Protein AF-A0A3N4L8C4-F1 (afdb_monomer)

Mean predicted aligned error: 20.68 Å

pLDDT: mean 73.26, std 23.61, range [24.89, 97.81]

Foldseek 3Di:
DVVVVVVVVVVCVVVVVVVVVVVVVVVVVVVVPPPDDDDDDDPDPVVVVVVVVVLCVVCVPDVPDDSVVVVVPVVVVPPPDQKDWDDPDPFWTWTFDDDDPDGDDTDTPDDDDVVVVVVVVVVVVVVVVVVVVVVVVVVVVVVVVVVVVVVVVVVVVVVVVVVVVVVVVVVVVVVVVVVVVVVVVVVVVVCVVPDDPVVVVVVVVVVVVVVVVVVVVVVVVVVVVVVVVVVVVVVVVVVVVVVVVVVVVVVVVVVVVVVVVVVVVVVVVVVVVVVVVVVVVVVVVVVVVVVVVVVVVVVVVVVVVVVVVVVVVVVVVVVVVVVVVVVVVVVVVVVVVVVVVVVVVVVVVVVVVVVD

Sequence (356 aa):
MQAKLAFRLTDSMKTKPVSDLNKKMIKLVVTNCESRKTQVLTIDPDWLDDLEIHFLSDVGNDSELNPYKIFKDVIRKKLENGVKATLHDEKSLAYKAINQGGVKSETVFGSFNVKFGQRLRNELKKQKEAYENRLN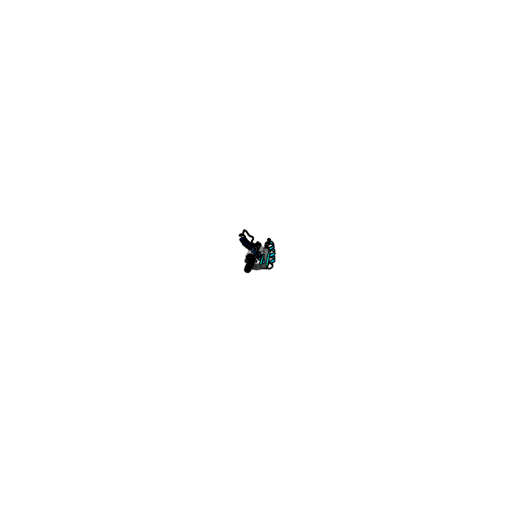LLTNASLDAQNYLTLEAEKKHLEEQLNQTQTNLQNTQQSITNLQTEIQAKEQNIIQLKTPDLKAKLANLKEQKGQLLTNITNLESNLEQKSEELARSLKKEQKNKTEILALKTELDSINLLLEKAKEEFKKANSKIKELQKDKKKLSEQAQSKEAELLNQIQGLNIQNTNLTKQSAALKILAEKRKADLAQEKQALIALAKKKIQNKKETSQLLEQLQAS

Secondary structure (DSSP, 8-state):
-HHHHHHHHHHHHHHHHHHHHHHHHHHHHHHHHTT--S------THHHHHHHHHHHHHHTS-TT--HHHHHHHHHTTT--SS-EEEEEETTEEEEE---TT------B-----HHHHHHHHHHHHHHHHHHHHHHHHHHHHHHHHHHHHHHHHHHHHHHHHHHHHHHHHHHHHHHHHHHHHHHHHHHHHHHHHHSSHHHHHHHHHHHHHHHHHHHHHHHHHHHHHHHHHHHHHHHHHHHHHHHHHHHHHHHHHHHHHHHHHHHHHHHHHHHHHHHHHHHHHHHHHHHHHHHHHHHHHHHHHHHHHHHHHHHHHHHHHHHHHHHHHHHHHHHHHHHHHHHHHHHHHHHHHHHHHTT-

Structure (mmCIF, N/CA/C/O backbone):
data_AF-A0A3N4L8C4-F1
#
_entry.id   AF-A0A3N4L8C4-F1
#
loop_
_atom_site.group_PDB
_atom_site.id
_atom_site.type_symbol
_atom_site.label_atom_id
_atom_site.label_alt_id
_atom_site.label_comp_id
_atom_site.label_asym_id
_atom_site.label_entity_id
_atom_site.label_seq_id
_atom_site.pdbx_PDB_ins_code
_atom_site.Cartn_x
_atom_site.Cartn_y
_atom_site.Cartn_z
_atom_site.occupancy
_atom_site.B_iso_or_equiv
_atom_site.auth_seq_id
_atom_site.auth_comp_id
_atom_site.auth_asym_id
_atom_site.auth_atom_id
_atom_site.pdbx_PDB_model_num
ATOM 1 N N . MET A 1 1 ? 47.895 23.403 -104.309 1.00 45.06 1 MET A N 1
ATOM 2 C CA . MET A 1 1 ? 48.510 24.409 -105.216 1.00 45.06 1 MET A CA 1
ATOM 3 C C . MET A 1 1 ? 50.015 24.205 -105.419 1.00 45.06 1 MET A C 1
ATOM 5 O O . MET A 1 1 ? 50.476 24.385 -106.538 1.00 45.06 1 MET A O 1
ATOM 9 N N . GLN A 1 2 ? 50.774 23.780 -104.402 1.00 41.28 2 GLN A N 1
ATOM 10 C CA . GLN A 1 2 ? 52.243 23.685 -104.462 1.00 41.28 2 GLN A CA 1
ATOM 11 C C . GLN A 1 2 ? 52.797 22.551 -105.360 1.00 41.28 2 GLN A C 1
ATOM 13 O O . GLN A 1 2 ? 53.790 22.767 -106.047 1.00 41.28 2 GLN A O 1
ATOM 18 N N . ALA A 1 3 ? 52.108 21.409 -105.501 1.00 42.53 3 ALA A N 1
ATOM 19 C CA . ALA A 1 3 ? 52.526 20.331 -106.420 1.00 42.53 3 ALA A CA 1
ATOM 20 C C . ALA A 1 3 ? 52.512 20.739 -107.913 1.00 42.53 3 ALA A C 1
ATOM 22 O O . ALA A 1 3 ? 53.363 20.322 -108.696 1.00 42.53 3 ALA A O 1
ATOM 23 N N . LYS A 1 4 ? 51.588 21.632 -108.305 1.00 44.31 4 LYS A N 1
ATOM 24 C CA . LYS A 1 4 ? 51.529 22.215 -109.661 1.00 44.31 4 LYS A CA 1
ATOM 25 C C . LYS A 1 4 ? 52.702 23.164 -109.937 1.00 44.31 4 LYS A C 1
ATOM 27 O O . LYS A 1 4 ? 53.080 23.341 -111.092 1.00 44.31 4 LYS A O 1
ATOM 32 N N . LEU A 1 5 ? 53.259 23.778 -108.890 1.00 44.62 5 LEU A N 1
ATOM 33 C CA . LEU A 1 5 ? 54.409 24.675 -108.987 1.00 44.62 5 LEU A CA 1
ATOM 34 C C . LEU A 1 5 ? 55.709 23.878 -109.150 1.00 44.62 5 LEU A C 1
ATOM 36 O O . LEU A 1 5 ? 56.515 24.221 -110.009 1.00 44.62 5 LEU A O 1
ATOM 40 N N . ALA A 1 6 ? 55.854 22.775 -108.408 1.00 41.06 6 ALA A N 1
ATOM 41 C CA . ALA A 1 6 ? 56.979 21.853 -108.547 1.00 41.06 6 ALA A CA 1
ATOM 42 C C . ALA A 1 6 ? 57.052 21.269 -109.967 1.00 41.06 6 ALA A C 1
ATOM 44 O O . ALA A 1 6 ? 58.083 21.401 -110.614 1.00 41.06 6 ALA A O 1
ATOM 45 N N . PHE A 1 7 ? 55.935 20.760 -110.507 1.00 47.00 7 PHE A N 1
ATOM 46 C CA . PHE A 1 7 ? 55.900 20.210 -111.870 1.00 47.00 7 PHE A CA 1
ATOM 47 C C . PHE A 1 7 ? 56.250 21.259 -112.941 1.00 47.00 7 PHE A C 1
ATOM 49 O O . PHE A 1 7 ? 57.025 20.983 -113.851 1.00 47.00 7 PHE A O 1
ATOM 56 N N . ARG A 1 8 ? 55.752 22.500 -112.805 1.00 48.44 8 ARG A N 1
ATOM 57 C CA . ARG A 1 8 ? 56.102 23.611 -113.712 1.00 48.44 8 ARG A CA 1
ATOM 58 C C . ARG A 1 8 ? 57.569 24.026 -113.614 1.00 48.44 8 ARG A C 1
ATOM 60 O O . ARG A 1 8 ? 58.139 24.433 -114.621 1.00 48.44 8 ARG A O 1
ATOM 67 N N . LEU A 1 9 ? 58.182 23.935 -112.435 1.00 45.03 9 LEU A N 1
ATOM 68 C CA . LEU A 1 9 ? 59.608 24.207 -112.256 1.00 45.03 9 LEU A CA 1
ATOM 69 C C . LEU A 1 9 ? 60.462 23.097 -112.878 1.00 45.03 9 LEU A C 1
ATOM 71 O O . LEU A 1 9 ? 61.414 23.414 -113.584 1.00 45.03 9 LEU A O 1
ATOM 75 N N . THR A 1 10 ? 60.088 21.824 -112.722 1.00 45.53 10 THR A N 1
ATOM 76 C CA . THR A 1 10 ? 60.797 20.698 -113.354 1.00 45.53 10 THR A CA 1
ATOM 77 C C . THR A 1 10 ? 60.713 20.760 -114.883 1.00 45.53 10 THR A C 1
ATOM 79 O O . THR A 1 10 ? 61.722 20.587 -115.566 1.00 45.53 10 THR A O 1
ATOM 82 N N . ASP A 1 11 ? 59.538 21.081 -115.430 1.00 44.97 11 ASP A N 1
ATOM 83 C CA . ASP A 1 11 ? 59.310 21.179 -116.877 1.00 44.97 11 ASP A CA 1
ATOM 84 C C . ASP A 1 11 ? 59.971 22.434 -117.482 1.00 44.97 11 ASP A C 1
ATOM 86 O O . ASP A 1 11 ? 60.613 22.386 -118.535 1.00 44.97 11 ASP A O 1
ATOM 90 N N . SER A 1 12 ? 59.943 23.556 -116.749 1.00 43.75 12 SER A N 1
ATOM 91 C CA . SER A 1 12 ? 60.685 24.770 -117.105 1.00 43.75 12 SER A CA 1
ATOM 92 C C . SER A 1 12 ? 62.200 24.564 -117.057 1.00 43.75 12 SER A C 1
ATOM 94 O O . SER A 1 12 ? 62.899 25.244 -117.801 1.00 43.75 12 SER A O 1
ATOM 96 N N . MET A 1 13 ? 62.727 23.678 -116.208 1.00 44.72 13 MET A N 1
ATOM 97 C CA . MET A 1 13 ? 64.167 23.399 -116.115 1.00 44.72 13 MET A CA 1
ATOM 98 C C . MET A 1 13 ? 64.656 22.387 -117.158 1.00 44.72 13 MET A C 1
ATOM 100 O O . MET A 1 13 ? 65.842 22.398 -117.474 1.00 44.72 13 MET A O 1
ATOM 104 N N . LYS A 1 14 ? 63.773 21.571 -117.752 1.00 50.97 14 LYS A N 1
ATOM 105 C CA . LYS A 1 14 ? 64.093 20.752 -118.937 1.00 50.97 14 LYS A CA 1
ATOM 106 C C . LYS A 1 14 ? 64.096 21.570 -120.233 1.00 50.97 14 LYS A C 1
ATOM 108 O O . LYS A 1 14 ? 64.916 21.326 -121.109 1.00 50.97 14 LYS A O 1
ATOM 113 N N . THR A 1 15 ? 63.212 22.562 -120.345 1.00 48.09 15 THR A N 1
ATOM 114 C CA . THR A 1 15 ? 62.970 23.299 -121.600 1.00 48.09 15 THR A CA 1
ATOM 115 C C . THR A 1 15 ? 63.681 24.655 -121.690 1.00 48.09 15 THR A C 1
ATOM 117 O O . THR A 1 15 ? 64.162 25.013 -122.768 1.00 48.09 15 THR A O 1
ATOM 120 N N . LYS A 1 16 ? 63.827 25.416 -120.589 1.00 47.75 16 LYS A N 1
ATOM 121 C CA . LYS A 1 16 ? 64.514 26.726 -120.626 1.00 47.75 16 LYS A CA 1
ATOM 122 C C . LYS A 1 16 ? 65.992 26.657 -120.999 1.00 47.75 16 LYS A C 1
ATOM 124 O O . LYS A 1 16 ? 66.376 27.483 -121.821 1.00 47.75 16 LYS A O 1
ATOM 129 N N . PRO A 1 17 ? 66.814 25.721 -120.482 1.00 50.81 17 PRO A N 1
ATOM 130 C CA . PRO A 1 17 ? 68.227 25.662 -120.852 1.00 50.81 17 PRO A CA 1
ATOM 131 C C . PRO A 1 17 ? 68.414 25.419 -122.352 1.00 50.81 17 PRO A C 1
ATOM 133 O O . PRO A 1 17 ? 69.268 26.048 -122.966 1.00 50.81 17 PRO A O 1
ATOM 136 N N . VAL A 1 18 ? 67.552 24.590 -122.953 1.00 47.56 18 VAL A N 1
ATOM 137 C CA . VAL A 1 18 ? 67.519 24.327 -124.400 1.00 47.56 18 VAL A CA 1
ATOM 138 C C . VAL A 1 18 ? 67.078 25.577 -125.173 1.00 47.56 18 VAL A C 1
ATOM 140 O O . VAL A 1 18 ? 67.680 25.933 -126.183 1.00 47.56 18 VAL A O 1
ATOM 143 N N . SER A 1 19 ? 66.080 26.315 -124.671 1.00 46.25 19 SER A N 1
ATOM 144 C CA . SER A 1 19 ? 65.614 27.556 -125.309 1.00 46.25 19 SER A CA 1
ATOM 145 C C . SER A 1 19 ? 66.612 28.718 -125.198 1.00 46.25 19 SER A C 1
ATOM 147 O O . SER A 1 19 ? 66.721 29.519 -126.124 1.00 46.25 19 SER A O 1
ATOM 149 N N . ASP A 1 20 ? 67.362 28.807 -124.096 1.00 47.28 20 ASP A N 1
ATOM 150 C CA . ASP A 1 20 ? 68.366 29.850 -123.865 1.00 47.28 20 ASP A CA 1
ATOM 151 C C . ASP A 1 20 ? 69.669 29.555 -124.624 1.00 47.28 20 ASP A C 1
ATOM 153 O O . ASP A 1 20 ? 70.333 30.490 -125.080 1.00 47.28 20 ASP A O 1
ATOM 157 N N . LEU A 1 21 ? 69.993 28.274 -124.843 1.00 45.03 21 LEU A N 1
ATOM 158 C CA . LEU A 1 21 ? 71.037 27.838 -125.773 1.00 45.03 21 LEU A CA 1
ATOM 159 C C . LEU A 1 21 ? 70.662 28.207 -127.217 1.00 45.03 21 LEU A C 1
ATOM 161 O O . LEU A 1 21 ? 71.439 28.876 -127.896 1.00 45.03 21 LEU A O 1
ATOM 165 N N . ASN A 1 22 ? 69.428 27.899 -127.636 1.00 43.59 22 ASN A N 1
ATOM 166 C CA . ASN A 1 22 ? 68.909 28.273 -128.954 1.00 43.59 22 ASN A CA 1
ATOM 167 C C . ASN A 1 22 ? 68.866 29.796 -129.148 1.00 43.59 22 ASN A C 1
ATOM 169 O O . ASN A 1 22 ? 69.249 30.293 -130.202 1.00 43.59 22 ASN A O 1
ATOM 173 N N . LYS A 1 23 ? 68.471 30.572 -128.130 1.00 44.09 23 LYS A N 1
ATOM 174 C CA . LYS A 1 23 ? 68.479 32.043 -128.200 1.00 44.09 23 LYS A CA 1
ATOM 175 C C . LYS A 1 23 ? 69.887 32.629 -128.253 1.00 44.09 23 LYS A C 1
ATOM 177 O O . LYS A 1 23 ? 70.088 33.594 -128.983 1.00 44.09 23 LYS A O 1
ATOM 182 N N . LYS A 1 24 ? 70.861 32.081 -127.517 1.00 42.91 24 LYS A N 1
ATOM 183 C CA . LYS A 1 24 ? 72.266 32.518 -127.617 1.00 42.91 24 LYS A CA 1
ATOM 184 C C . LYS A 1 24 ? 72.883 32.155 -128.969 1.00 42.91 24 LYS A C 1
ATOM 186 O O . LYS A 1 24 ? 73.603 32.986 -129.512 1.00 42.91 24 LYS A O 1
ATOM 191 N N . MET A 1 25 ? 72.545 30.996 -129.535 1.00 39.19 25 MET A N 1
ATOM 192 C CA . MET A 1 25 ? 72.940 30.617 -130.896 1.00 39.19 25 MET A CA 1
ATOM 193 C C . MET A 1 25 ? 72.338 31.549 -131.951 1.00 39.19 25 MET A C 1
ATOM 195 O O . MET A 1 25 ? 73.077 32.121 -132.741 1.00 39.19 25 MET A O 1
ATOM 199 N N . ILE A 1 26 ? 71.024 31.796 -131.911 1.00 38.62 26 ILE A N 1
ATOM 200 C CA . ILE A 1 26 ? 70.350 32.714 -132.845 1.00 38.62 26 ILE A CA 1
ATOM 201 C C . ILE A 1 26 ? 70.936 34.129 -132.736 1.00 38.62 26 ILE A C 1
ATOM 203 O O . ILE A 1 26 ? 71.139 34.790 -133.749 1.00 38.62 26 ILE A O 1
ATOM 207 N N . LYS A 1 27 ? 71.263 34.602 -131.526 1.00 34.38 27 LYS A N 1
ATOM 208 C CA . LYS A 1 27 ? 71.838 35.940 -131.338 1.00 34.38 27 LYS A CA 1
ATOM 209 C C . LYS A 1 27 ? 73.270 36.055 -131.869 1.00 34.38 27 LYS A C 1
ATOM 211 O O . LYS A 1 27 ? 73.612 37.127 -132.341 1.00 34.38 27 LYS A O 1
ATOM 216 N N . LEU A 1 28 ? 74.068 34.983 -131.834 1.00 35.34 28 LEU A N 1
ATOM 217 C CA . LEU A 1 28 ? 75.391 34.927 -132.473 1.00 35.34 28 LEU A CA 1
ATOM 218 C C . LEU A 1 28 ? 75.283 34.933 -134.009 1.00 35.34 28 LEU A C 1
ATOM 220 O O . LEU A 1 28 ? 76.029 35.661 -134.660 1.00 35.34 28 LEU A O 1
ATOM 224 N N . VAL A 1 29 ? 74.304 34.210 -134.564 1.00 35.00 29 VAL A N 1
ATOM 225 C CA . VAL A 1 29 ? 74.032 34.118 -136.014 1.00 35.00 29 VAL A CA 1
ATOM 226 C C . VAL A 1 29 ? 73.503 35.442 -136.596 1.00 35.00 29 VAL A C 1
ATOM 228 O O . VAL A 1 29 ? 73.914 35.859 -137.678 1.00 35.00 29 VAL A O 1
ATOM 231 N N . VAL A 1 30 ? 72.642 36.166 -135.869 1.00 34.50 30 VAL A N 1
ATOM 232 C CA . VAL A 1 30 ? 72.031 37.423 -136.352 1.00 34.50 30 VAL A CA 1
ATOM 233 C C . VAL A 1 30 ? 73.037 38.582 -136.422 1.00 34.50 30 VAL A C 1
ATOM 235 O O . VAL A 1 30 ? 72.991 39.357 -137.373 1.00 34.50 30 VAL A O 1
ATOM 238 N N . THR A 1 31 ? 74.002 38.675 -135.499 1.00 31.91 31 THR A N 1
ATOM 239 C CA . THR A 1 31 ? 75.041 39.730 -135.536 1.00 31.91 31 THR A CA 1
ATOM 240 C C . THR A 1 31 ? 76.013 39.624 -136.715 1.00 31.91 31 THR A C 1
ATOM 242 O O . THR A 1 31 ? 76.643 40.623 -137.052 1.00 31.91 31 THR A O 1
ATOM 245 N N . ASN A 1 32 ? 76.136 38.459 -137.362 1.00 33.50 32 ASN A N 1
ATOM 246 C CA . ASN A 1 32 ? 77.047 38.275 -138.500 1.00 33.50 32 ASN A CA 1
ATOM 247 C C . ASN A 1 32 ? 76.387 38.586 -139.860 1.00 33.50 32 ASN A C 1
ATOM 249 O O . ASN A 1 32 ? 77.070 38.989 -140.802 1.00 33.50 32 ASN A O 1
ATOM 253 N N . CYS A 1 33 ? 75.058 38.473 -139.960 1.00 31.86 33 CYS A N 1
ATOM 254 C CA . CYS A 1 33 ? 74.328 38.577 -141.231 1.00 31.86 33 CYS A CA 1
ATOM 255 C C . CYS A 1 33 ? 74.008 40.017 -141.688 1.00 31.86 33 CYS A C 1
ATOM 257 O O . CYS A 1 33 ? 73.739 40.235 -142.868 1.00 31.86 33 CYS A O 1
ATOM 259 N N . GLU A 1 34 ? 74.043 41.022 -140.806 1.00 32.81 34 GLU A N 1
ATOM 260 C CA . GLU A 1 34 ? 73.636 42.400 -141.158 1.00 32.81 34 GLU A CA 1
ATOM 261 C C . GLU A 1 34 ? 74.707 43.214 -141.917 1.00 32.81 34 GLU A C 1
ATOM 263 O O . GLU A 1 34 ? 74.419 44.309 -142.402 1.00 32.81 34 GLU A O 1
ATOM 268 N N . SER A 1 35 ? 75.928 42.690 -142.091 1.00 35.41 35 SER A N 1
ATOM 269 C CA . SER A 1 35 ? 77.070 43.461 -142.615 1.00 35.41 35 SER A CA 1
ATOM 270 C C . SER A 1 35 ? 77.372 43.320 -144.116 1.00 35.41 35 SER A C 1
ATOM 272 O O . SER A 1 35 ? 78.310 43.957 -144.594 1.00 35.41 35 SER A O 1
ATOM 274 N N . ARG A 1 36 ? 76.623 42.532 -144.905 1.00 34.59 36 ARG A N 1
ATOM 275 C CA . ARG A 1 36 ? 77.023 42.229 -146.300 1.00 34.59 36 ARG A CA 1
ATOM 276 C C . ARG A 1 36 ? 75.864 42.308 -147.295 1.00 34.59 36 ARG A C 1
ATOM 278 O O . ARG A 1 36 ? 75.274 41.309 -147.692 1.00 34.59 36 ARG A O 1
ATOM 285 N N . LYS A 1 37 ? 75.549 43.534 -147.726 1.00 29.45 37 LYS A N 1
ATOM 286 C CA . LYS A 1 37 ? 74.732 43.801 -148.919 1.00 29.45 37 LYS A CA 1
ATOM 287 C C . LYS A 1 37 ? 75.646 43.940 -150.145 1.00 29.45 37 LYS A C 1
ATOM 289 O O . LYS A 1 37 ? 76.653 44.634 -150.090 1.00 29.45 37 LYS A O 1
ATOM 294 N N . THR A 1 38 ? 75.194 43.349 -151.253 1.00 27.66 38 THR A N 1
ATOM 295 C CA . THR A 1 38 ? 75.579 43.559 -152.667 1.00 27.66 38 THR A CA 1
ATOM 296 C C . THR A 1 38 ? 76.845 42.899 -153.259 1.00 27.66 38 THR A C 1
ATOM 298 O O . THR A 1 38 ? 77.967 43.312 -153.012 1.00 27.66 38 THR A O 1
ATOM 301 N N . GLN A 1 39 ? 76.542 41.999 -154.214 1.00 26.50 39 GLN A N 1
ATOM 302 C CA . GLN A 1 39 ? 77.230 41.616 -155.462 1.00 26.50 39 GLN A CA 1
ATOM 303 C C . GLN A 1 39 ? 78.264 40.464 -155.471 1.00 26.50 39 GLN A C 1
ATOM 305 O O . GLN A 1 39 ? 79.310 40.508 -154.843 1.00 26.50 39 GLN A O 1
ATOM 310 N N . VAL A 1 40 ? 77.945 39.492 -156.348 1.00 24.89 40 VAL A N 1
ATOM 311 C CA . VAL A 1 40 ? 78.654 38.265 -156.773 1.00 24.89 40 VAL A CA 1
ATOM 312 C C . VAL A 1 40 ? 78.465 37.036 -155.866 1.00 24.89 40 VAL A C 1
ATOM 314 O O . VAL A 1 40 ? 79.014 36.932 -154.775 1.00 24.89 40 VAL A O 1
ATOM 317 N N . LEU A 1 41 ? 77.677 36.077 -156.381 1.00 27.25 41 LEU A N 1
ATOM 318 C CA . LEU A 1 41 ? 77.453 34.729 -155.845 1.00 27.25 41 LEU A CA 1
ATOM 319 C C . LEU A 1 41 ? 78.784 33.981 -155.702 1.00 27.25 41 LEU A C 1
ATOM 321 O O . LEU A 1 41 ? 79.254 33.320 -156.627 1.00 27.25 41 LEU A O 1
ATOM 325 N N . THR A 1 42 ? 79.357 34.082 -154.512 1.00 29.42 42 THR A N 1
ATOM 326 C CA . THR A 1 42 ? 80.408 33.205 -154.006 1.00 29.42 42 THR A CA 1
ATOM 327 C C . THR A 1 42 ? 79.758 32.446 -152.858 1.00 29.42 42 THR A C 1
ATOM 329 O O . THR A 1 42 ? 79.175 33.067 -151.973 1.00 29.42 42 THR A O 1
ATOM 332 N N . ILE A 1 43 ? 79.743 31.116 -152.925 1.00 31.20 43 ILE A N 1
ATOM 333 C CA . ILE A 1 43 ? 79.201 30.277 -151.851 1.00 31.20 43 ILE A CA 1
ATOM 334 C C . ILE A 1 43 ? 80.052 30.555 -150.604 1.00 31.20 43 ILE A C 1
ATOM 336 O O . ILE A 1 43 ? 81.254 30.297 -150.621 1.00 31.20 43 ILE A O 1
ATOM 340 N N . ASP A 1 44 ? 79.436 31.158 -149.586 1.00 36.06 44 ASP A N 1
ATOM 341 C CA . ASP A 1 44 ? 80.098 31.627 -148.365 1.00 36.06 44 ASP A CA 1
ATOM 342 C C . ASP A 1 44 ? 80.534 30.415 -147.510 1.00 36.06 44 ASP A C 1
ATOM 344 O O . ASP A 1 44 ? 79.688 29.557 -147.224 1.00 36.06 44 ASP A O 1
ATOM 348 N N . PRO A 1 45 ? 81.817 30.293 -147.110 1.00 42.81 45 PRO A N 1
ATOM 349 C CA . PRO A 1 45 ? 82.298 29.218 -146.233 1.00 42.81 45 PRO A CA 1
ATOM 350 C C . PRO A 1 45 ? 81.554 29.149 -144.893 1.00 42.81 45 PRO A C 1
ATOM 352 O O . PRO A 1 45 ? 81.404 28.064 -144.338 1.00 42.81 45 PRO A O 1
ATOM 355 N N . ASP A 1 46 ? 81.000 30.272 -144.434 1.00 44.00 46 ASP A N 1
ATOM 356 C CA . ASP A 1 46 ? 80.275 30.374 -143.164 1.00 44.00 46 ASP A CA 1
ATOM 357 C C . ASP A 1 46 ? 78.921 29.616 -143.178 1.00 44.00 46 ASP A C 1
ATOM 359 O O . ASP A 1 46 ? 78.357 29.327 -142.126 1.00 44.00 46 ASP A O 1
ATOM 363 N N . TRP A 1 47 ? 78.408 29.207 -144.353 1.00 45.28 47 TRP A N 1
ATOM 364 C CA . TRP A 1 47 ? 77.201 28.364 -144.465 1.00 45.28 47 TRP A CA 1
ATOM 365 C C . TRP A 1 47 ? 77.445 26.885 -144.102 1.00 45.28 47 TRP A C 1
ATOM 367 O O . TRP A 1 47 ? 76.506 26.160 -143.762 1.00 45.28 47 TRP A O 1
ATOM 377 N N . LEU A 1 48 ? 78.696 26.419 -144.175 1.00 44.69 48 LEU A N 1
ATOM 378 C CA . LEU A 1 48 ? 79.076 25.048 -143.819 1.00 44.69 48 LEU A CA 1
ATOM 379 C C . LEU A 1 48 ? 79.221 24.864 -142.303 1.00 44.69 48 LEU A C 1
ATOM 381 O O . LEU A 1 48 ? 78.824 23.814 -141.798 1.00 44.69 48 LEU A O 1
ATOM 385 N N . ASP A 1 49 ? 79.659 25.896 -141.583 1.00 43.38 49 ASP A N 1
ATOM 386 C CA . ASP A 1 49 ? 79.782 25.879 -140.119 1.00 43.38 49 ASP A CA 1
ATOM 387 C C . ASP A 1 49 ? 78.404 25.753 -139.431 1.00 43.38 49 ASP A C 1
ATOM 389 O O . ASP A 1 49 ? 78.244 25.006 -138.462 1.00 43.38 49 ASP A O 1
ATOM 393 N N . ASP A 1 50 ? 77.365 26.390 -139.983 1.00 42.69 50 ASP A N 1
ATOM 394 C CA . ASP A 1 50 ? 75.982 26.282 -139.486 1.00 42.69 50 ASP A CA 1
ATOM 395 C C . ASP A 1 50 ? 75.367 24.887 -139.726 1.00 42.69 50 ASP A C 1
ATOM 397 O O . ASP A 1 50 ? 74.555 24.398 -138.931 1.00 42.69 50 ASP A O 1
ATOM 401 N N . LEU A 1 51 ? 75.772 24.212 -140.807 1.00 45.50 51 LEU A N 1
ATOM 402 C CA . LEU A 1 51 ? 75.397 22.825 -141.100 1.00 45.50 51 LEU A CA 1
ATOM 403 C C . LEU A 1 51 ? 76.158 21.837 -140.202 1.00 45.50 51 LEU A C 1
ATOM 405 O O . LEU A 1 51 ? 75.573 20.845 -139.766 1.00 45.50 51 LEU A O 1
ATOM 409 N N . GLU A 1 52 ? 77.416 22.128 -139.866 1.00 44.28 52 GLU A N 1
ATOM 410 C CA . GLU A 1 52 ? 78.270 21.317 -138.989 1.00 44.28 52 GLU A CA 1
ATOM 411 C C . GLU A 1 52 ? 77.800 21.349 -137.521 1.00 44.28 52 GLU A C 1
ATOM 413 O O . GLU A 1 52 ? 77.783 20.315 -136.848 1.00 44.28 52 GLU A O 1
ATOM 418 N N . ILE A 1 53 ? 77.302 22.491 -137.035 1.00 43.31 53 ILE A N 1
ATOM 419 C CA . ILE A 1 53 ? 76.756 22.628 -135.673 1.00 43.31 53 ILE A CA 1
ATOM 420 C C . ILE A 1 53 ? 75.446 21.841 -135.501 1.00 43.31 53 ILE A C 1
ATOM 422 O O . ILE A 1 53 ? 75.246 21.197 -134.467 1.00 43.31 53 ILE A O 1
ATOM 426 N N . HIS A 1 54 ? 74.564 21.827 -136.508 1.00 41.62 54 HIS A N 1
ATOM 427 C CA . HIS A 1 54 ? 73.360 20.987 -136.471 1.00 41.62 54 HIS A CA 1
ATOM 428 C C . HIS A 1 54 ? 73.681 19.494 -136.598 1.00 41.62 54 HIS A C 1
ATOM 430 O O . HIS A 1 54 ? 73.051 18.679 -135.928 1.00 41.62 54 HIS A O 1
ATOM 436 N N . PHE A 1 55 ? 74.701 19.130 -137.378 1.00 43.12 55 PHE A N 1
ATOM 437 C CA . PHE A 1 55 ? 75.109 17.736 -137.553 1.00 43.12 55 PHE A CA 1
ATOM 438 C C . PHE A 1 55 ? 75.728 17.129 -136.280 1.00 43.12 55 PHE A C 1
ATOM 440 O O . PHE A 1 55 ? 75.502 15.961 -135.969 1.00 43.12 55 PHE A O 1
ATOM 447 N N . LEU A 1 56 ? 76.470 17.920 -135.499 1.00 41.22 56 LEU A N 1
ATOM 448 C CA . LEU A 1 56 ? 77.129 17.459 -134.270 1.00 41.22 56 LEU A CA 1
ATOM 449 C C . LEU A 1 56 ? 76.207 17.446 -133.035 1.00 41.22 56 LEU A C 1
ATOM 451 O O . LEU A 1 56 ? 76.475 16.697 -132.095 1.00 41.22 56 LEU A O 1
ATOM 455 N N . SER A 1 57 ? 75.115 18.222 -133.039 1.00 41.66 57 SER A N 1
ATOM 456 C CA . SER A 1 57 ? 74.140 18.263 -131.936 1.00 41.66 57 SER A CA 1
ATOM 457 C C . SER A 1 57 ? 73.290 16.987 -131.824 1.00 41.66 57 SER A C 1
ATOM 459 O O . SER A 1 57 ? 72.905 16.621 -130.714 1.00 41.66 57 SER A O 1
ATOM 461 N N . ASP A 1 58 ? 73.036 16.296 -132.941 1.00 40.16 58 ASP A N 1
ATOM 462 C CA . ASP A 1 58 ? 72.219 15.070 -132.969 1.00 40.16 58 ASP A CA 1
ATOM 463 C C . ASP A 1 58 ? 73.064 13.783 -132.938 1.00 40.16 58 ASP A C 1
ATOM 465 O O . ASP A 1 58 ? 72.655 12.792 -132.339 1.00 40.16 58 ASP A O 1
ATOM 469 N N . VAL A 1 59 ? 74.285 13.795 -133.490 1.00 40.78 59 VAL A N 1
ATOM 470 C CA . VAL A 1 59 ? 75.199 12.630 -133.472 1.00 40.78 59 VAL A CA 1
ATOM 471 C C . VAL A 1 59 ? 75.863 12.429 -132.097 1.00 40.78 59 VAL A C 1
ATOM 473 O O . VAL A 1 59 ? 76.280 11.325 -131.757 1.00 40.78 59 VAL A O 1
ATOM 476 N N . GLY A 1 60 ? 75.948 13.473 -131.265 1.00 41.88 60 GLY A N 1
ATOM 477 C CA . GLY A 1 60 ? 76.570 13.400 -129.937 1.00 41.88 60 GLY A CA 1
ATOM 478 C C . GLY A 1 60 ? 75.742 12.703 -128.847 1.00 41.88 60 GLY A C 1
ATOM 479 O O . GLY A 1 60 ? 76.302 12.392 -127.796 1.00 41.88 60 GLY A O 1
ATOM 480 N N . ASN A 1 61 ? 74.444 12.461 -129.075 1.00 43.47 61 ASN A N 1
ATOM 481 C CA . ASN A 1 61 ? 73.506 11.970 -128.055 1.00 43.47 61 ASN A CA 1
ATOM 482 C C . ASN A 1 61 ? 73.018 10.527 -128.256 1.00 43.47 61 ASN A C 1
ATOM 484 O O . ASN A 1 61 ? 72.345 10.013 -127.366 1.00 43.47 61 ASN A O 1
ATOM 488 N N . ASP A 1 62 ? 73.362 9.858 -129.361 1.00 39.72 62 ASP A N 1
ATOM 489 C CA . ASP A 1 62 ? 72.890 8.495 -129.615 1.00 39.72 62 AS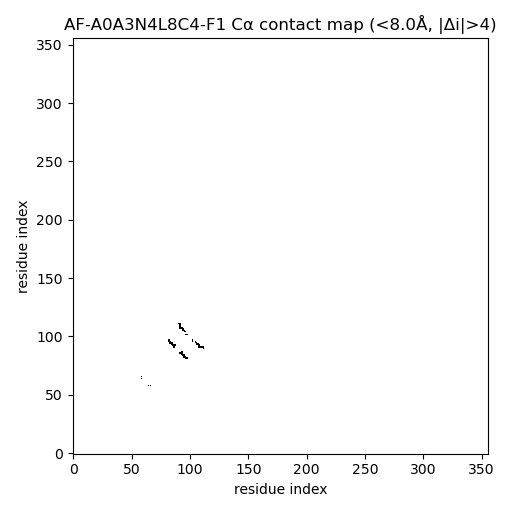P A CA 1
ATOM 490 C C . ASP A 1 62 ? 73.897 7.693 -130.453 1.00 39.72 62 ASP A C 1
ATOM 492 O O . ASP A 1 62 ? 74.165 8.010 -131.613 1.00 39.72 62 ASP A O 1
ATOM 496 N N . SER A 1 63 ? 74.485 6.645 -129.872 1.00 44.72 63 SER A N 1
ATOM 497 C CA . SER A 1 63 ? 75.489 5.800 -130.538 1.00 44.72 63 SER A CA 1
ATOM 498 C C . SER A 1 63 ? 74.914 4.906 -131.644 1.00 44.72 63 SER A C 1
ATOM 500 O O . SER A 1 63 ? 75.677 4.232 -132.333 1.00 44.72 63 SER A O 1
ATOM 502 N N . GLU A 1 64 ? 73.590 4.892 -131.827 1.00 45.22 64 GLU A N 1
ATOM 503 C CA . GLU A 1 64 ? 72.894 4.089 -132.842 1.00 45.22 64 GLU A CA 1
ATOM 504 C C . GLU A 1 64 ? 72.444 4.895 -134.080 1.00 45.22 64 GLU A C 1
ATOM 506 O O . GLU A 1 64 ? 71.980 4.319 -135.071 1.00 45.22 64 GLU A O 1
ATOM 511 N N . LEU A 1 65 ? 72.629 6.221 -134.094 1.00 48.53 65 LEU A N 1
ATOM 512 C CA . LEU A 1 65 ? 72.300 7.058 -135.251 1.00 48.53 65 LEU A CA 1
ATOM 513 C C . LEU A 1 65 ? 73.453 7.082 -136.265 1.00 48.53 65 LEU A C 1
ATOM 515 O O . LEU A 1 65 ? 74.416 7.833 -136.143 1.00 48.53 65 LEU A O 1
ATOM 519 N N . ASN A 1 66 ? 73.325 6.263 -137.315 1.00 46.19 66 ASN A N 1
ATOM 520 C CA . ASN A 1 66 ? 74.225 6.271 -138.469 1.00 46.19 66 ASN A CA 1
ATOM 521 C C . ASN A 1 66 ? 74.203 7.660 -139.161 1.00 46.19 66 ASN A C 1
ATOM 523 O O . ASN A 1 66 ? 73.173 8.012 -139.756 1.00 46.19 66 ASN A O 1
ATOM 527 N N . PRO A 1 67 ? 75.325 8.411 -139.180 1.00 43.91 67 PRO A N 1
ATOM 528 C CA . PRO A 1 67 ? 75.428 9.723 -139.829 1.00 43.91 67 PRO A CA 1
ATOM 529 C C . PRO A 1 67 ? 74.942 9.715 -141.286 1.00 43.91 67 PRO A C 1
ATOM 531 O O . PRO A 1 67 ? 74.371 10.688 -141.775 1.00 43.91 67 PRO A O 1
ATOM 534 N N . TYR A 1 68 ? 75.087 8.574 -141.967 1.00 42.00 68 TYR A N 1
ATOM 535 C CA . TYR A 1 68 ? 74.692 8.352 -143.357 1.00 42.00 68 TYR A CA 1
ATOM 536 C C . TYR A 1 68 ? 73.179 8.499 -143.604 1.00 42.00 68 TYR A C 1
ATOM 538 O O . TYR A 1 68 ? 72.770 8.905 -144.694 1.00 42.00 68 TYR A O 1
ATOM 546 N N . LYS A 1 69 ? 72.331 8.179 -142.613 1.00 49.12 69 LYS A N 1
ATOM 547 C CA . LYS A 1 69 ? 70.863 8.300 -142.726 1.00 49.12 69 LYS A CA 1
ATOM 548 C C . LYS A 1 69 ? 70.417 9.759 -142.631 1.00 49.12 69 LYS A C 1
ATOM 550 O O . LYS A 1 69 ? 69.622 10.204 -143.452 1.00 49.12 69 LYS A O 1
ATOM 555 N N . ILE A 1 70 ? 70.995 10.511 -141.696 1.00 48.91 70 ILE A N 1
ATOM 556 C CA . ILE A 1 70 ? 70.673 11.927 -141.471 1.00 48.91 70 ILE A CA 1
ATOM 557 C C . ILE A 1 70 ? 71.183 12.790 -142.641 1.00 48.91 70 ILE A C 1
ATOM 559 O O . ILE A 1 70 ? 70.467 13.663 -143.132 1.00 48.91 70 ILE A O 1
ATOM 563 N N . PHE A 1 71 ? 72.374 12.485 -143.175 1.00 46.88 71 PHE A N 1
ATOM 564 C CA . PHE A 1 71 ? 72.971 13.206 -144.310 1.00 46.88 71 PHE A CA 1
ATOM 565 C C . PHE A 1 71 ? 72.114 13.131 -145.590 1.00 46.88 71 PHE A C 1
ATOM 567 O O . PHE A 1 71 ? 72.040 14.088 -146.365 1.00 46.88 71 PHE A O 1
ATOM 574 N N . LYS A 1 72 ? 71.430 12.000 -145.813 1.00 45.84 72 LYS A N 1
ATOM 575 C CA . LYS A 1 72 ? 70.628 11.749 -147.022 1.00 45.84 72 LYS A CA 1
ATOM 576 C C . LYS A 1 72 ? 69.283 12.488 -147.023 1.00 45.84 72 LYS A C 1
ATOM 578 O O . LYS A 1 72 ? 68.825 12.886 -148.096 1.00 45.84 72 LYS A O 1
ATOM 583 N N . ASP A 1 73 ? 68.686 12.705 -145.851 1.00 48.38 73 ASP A N 1
ATOM 584 C CA . ASP A 1 73 ? 67.347 13.297 -145.721 1.00 48.38 73 ASP A CA 1
ATOM 585 C C . ASP A 1 73 ? 67.365 14.834 -145.661 1.00 48.38 73 ASP A C 1
ATOM 587 O O . ASP A 1 73 ? 66.460 15.484 -146.191 1.00 48.38 73 ASP A O 1
ATOM 591 N N . VAL A 1 74 ? 68.412 15.438 -145.086 1.00 47.16 74 VAL A N 1
ATOM 592 C CA . VAL A 1 74 ? 68.491 16.900 -144.904 1.00 47.16 74 VAL A CA 1
ATOM 593 C C . VAL A 1 74 ? 68.949 17.625 -146.179 1.00 47.16 74 VAL A C 1
ATOM 595 O O . VAL A 1 74 ? 68.396 18.671 -146.524 1.00 47.16 74 VAL A O 1
ATOM 598 N N . ILE A 1 75 ? 69.900 17.068 -146.940 1.00 43.44 75 ILE A N 1
ATOM 599 C CA . ILE A 1 75 ? 70.482 17.756 -148.111 1.00 43.44 75 ILE A CA 1
ATOM 600 C C . ILE A 1 75 ? 69.617 17.640 -149.377 1.00 43.44 75 ILE A C 1
ATOM 602 O O . ILE A 1 75 ? 69.593 18.568 -150.190 1.00 43.44 75 ILE A O 1
ATOM 606 N N . ARG A 1 76 ? 68.819 16.571 -149.534 1.00 43.44 76 ARG A N 1
ATOM 607 C CA . ARG A 1 76 ? 67.914 16.424 -150.694 1.00 43.44 76 ARG A CA 1
ATOM 608 C C . ARG A 1 76 ? 66.899 17.564 -150.822 1.00 43.44 76 ARG A C 1
ATOM 610 O O . ARG A 1 76 ? 66.418 17.809 -151.919 1.00 43.44 76 ARG A O 1
ATOM 617 N N . LYS A 1 77 ? 66.590 18.260 -149.724 1.00 45.75 77 LYS A N 1
ATOM 618 C CA . LYS A 1 77 ? 65.614 19.358 -149.687 1.00 45.75 77 LYS A CA 1
ATOM 619 C C . LYS A 1 77 ? 66.170 20.742 -150.050 1.00 45.75 77 LYS A C 1
ATOM 621 O O . LYS A 1 77 ? 65.371 21.667 -150.123 1.00 45.75 77 LYS A O 1
ATOM 626 N N . LYS A 1 78 ? 67.486 20.927 -150.246 1.00 43.91 78 LYS A N 1
ATOM 627 C CA . LYS A 1 78 ? 68.074 22.277 -150.428 1.00 43.91 78 LYS A CA 1
ATOM 628 C C . LYS A 1 78 ? 69.062 22.459 -151.591 1.00 43.91 78 LYS A C 1
ATOM 630 O O . LYS A 1 78 ? 69.555 23.566 -151.778 1.00 43.91 78 LYS A O 1
ATOM 635 N N . LEU A 1 79 ? 69.333 21.434 -152.401 1.00 43.31 79 LEU A N 1
ATOM 636 C CA . LEU A 1 79 ? 70.198 21.548 -153.588 1.00 43.31 79 LEU A CA 1
ATOM 637 C C . LEU A 1 79 ? 69.367 21.586 -154.883 1.00 43.31 79 LEU A C 1
ATOM 639 O O . LEU A 1 79 ? 69.312 20.603 -155.615 1.00 43.31 79 LEU A O 1
ATOM 643 N N . GLU A 1 80 ? 68.718 22.715 -155.178 1.00 41.28 80 GLU A N 1
ATOM 644 C CA . GLU A 1 80 ? 67.928 22.891 -156.417 1.00 41.28 80 GLU A CA 1
ATOM 645 C C . GLU A 1 80 ? 68.748 23.382 -157.630 1.00 41.28 80 GLU A C 1
ATOM 647 O O . GLU A 1 80 ? 68.251 23.365 -158.749 1.00 41.28 80 GLU A O 1
ATOM 652 N N . ASN A 1 81 ? 70.033 23.729 -157.472 1.00 45.06 81 ASN A N 1
ATOM 653 C CA . ASN A 1 81 ? 70.798 24.436 -158.517 1.00 45.06 81 ASN A CA 1
ATOM 654 C C . ASN A 1 81 ? 72.006 23.667 -159.092 1.00 45.06 81 ASN A C 1
ATOM 656 O O . ASN A 1 81 ? 73.077 24.235 -159.281 1.00 45.06 81 ASN A O 1
ATOM 660 N N . GLY A 1 82 ? 71.860 22.370 -159.390 1.00 46.59 82 GLY A N 1
ATOM 661 C CA . GLY A 1 82 ? 72.835 21.643 -160.228 1.00 46.59 82 GLY A CA 1
ATOM 662 C C . GLY A 1 82 ? 74.206 21.343 -159.595 1.00 46.59 82 GLY A C 1
ATOM 663 O O . GLY A 1 82 ? 75.116 20.894 -160.291 1.00 46.59 82 GLY A O 1
ATOM 664 N N . VAL A 1 83 ? 74.360 21.527 -158.280 1.00 44.03 83 VAL A N 1
ATOM 665 C CA . VAL A 1 83 ? 75.576 21.169 -157.529 1.00 44.03 83 VAL A CA 1
ATOM 666 C C . VAL A 1 83 ? 75.465 19.729 -157.016 1.00 44.03 83 VAL A C 1
ATOM 668 O O . VAL A 1 83 ? 74.544 19.402 -156.268 1.00 44.03 83 VAL A O 1
ATOM 671 N N . LYS A 1 84 ? 76.410 18.857 -157.398 1.00 44.00 84 LYS A N 1
ATOM 672 C CA . LYS A 1 84 ? 76.537 17.496 -156.848 1.00 44.00 84 LYS A CA 1
ATOM 673 C C . LYS A 1 84 ? 77.578 17.503 -155.726 1.00 44.00 84 LYS A C 1
ATOM 675 O O . LYS A 1 84 ? 78.764 17.701 -155.979 1.00 44.00 84 LYS A O 1
ATOM 680 N N . ALA A 1 85 ? 77.128 17.280 -154.495 1.00 43.16 85 ALA A N 1
ATOM 681 C CA . ALA A 1 85 ? 78.002 17.010 -153.357 1.00 43.16 85 ALA A CA 1
ATOM 682 C C . ALA A 1 85 ? 78.151 15.491 -153.182 1.00 43.16 85 ALA A C 1
ATOM 684 O O . ALA A 1 85 ? 77.155 14.766 -153.166 1.00 43.16 85 ALA A O 1
ATOM 685 N N . THR A 1 86 ? 79.387 15.014 -153.058 1.00 44.41 86 THR A N 1
ATOM 686 C CA . THR A 1 86 ? 79.713 13.599 -152.837 1.00 44.41 86 THR A CA 1
ATOM 687 C C . THR A 1 86 ? 80.701 13.502 -151.685 1.00 44.41 86 THR A C 1
ATOM 689 O O . THR A 1 86 ? 81.793 14.058 -151.758 1.00 44.41 86 THR A O 1
ATOM 692 N N . LEU A 1 87 ? 80.310 12.800 -150.618 1.00 41.56 87 LEU A N 1
ATOM 693 C CA . LEU A 1 87 ? 81.212 12.422 -149.529 1.00 41.56 87 LEU A CA 1
ATOM 694 C C . LEU A 1 87 ? 82.324 11.538 -150.096 1.00 41.56 87 LEU A C 1
ATOM 696 O O . LEU A 1 87 ? 82.031 10.534 -150.748 1.00 41.56 87 LEU A O 1
ATOM 700 N N . HIS A 1 88 ? 83.576 11.940 -149.882 1.00 40.47 88 HIS A N 1
ATOM 701 C CA . HIS A 1 88 ? 84.731 11.253 -150.460 1.00 40.47 88 HIS A CA 1
ATOM 702 C C . HIS A 1 88 ? 85.248 10.138 -149.530 1.00 40.47 88 HIS A C 1
ATOM 704 O O . HIS A 1 88 ? 85.761 9.136 -150.021 1.00 40.47 88 HIS A O 1
ATOM 710 N N . ASP A 1 89 ? 85.047 10.278 -148.211 1.00 48.00 89 ASP A N 1
ATOM 711 C CA . ASP A 1 89 ? 85.225 9.253 -147.169 1.00 48.00 89 ASP A CA 1
ATOM 712 C C . ASP A 1 89 ? 84.527 9.676 -145.847 1.00 48.00 89 ASP A C 1
ATOM 714 O O . ASP A 1 89 ? 83.911 10.741 -145.776 1.00 48.00 89 ASP A O 1
ATOM 718 N N . GLU A 1 90 ? 84.603 8.855 -144.786 1.00 42.44 90 GLU A N 1
ATOM 719 C CA . GLU A 1 90 ? 83.991 9.124 -143.463 1.00 42.44 90 GLU A CA 1
ATOM 720 C C . GLU A 1 90 ? 84.523 10.390 -142.757 1.00 42.44 90 GLU A C 1
ATOM 722 O O . GLU A 1 90 ? 84.047 10.736 -141.674 1.00 42.44 90 GLU A O 1
ATOM 727 N N . LYS A 1 91 ? 85.536 11.066 -143.318 1.00 38.19 91 LYS A N 1
ATOM 728 C CA . LYS A 1 91 ? 86.263 12.165 -142.669 1.00 38.19 91 LYS A CA 1
ATOM 729 C C . LYS A 1 91 ? 86.535 13.361 -143.591 1.00 38.19 91 LYS A C 1
ATOM 731 O O . LYS A 1 91 ? 87.271 14.252 -143.177 1.00 38.19 91 LYS A O 1
ATOM 736 N N . SER A 1 92 ? 85.946 13.421 -144.789 1.00 39.75 92 SER A N 1
ATOM 737 C CA . SER A 1 92 ? 86.216 14.489 -145.763 1.00 39.75 92 SER A CA 1
ATOM 738 C C . SER A 1 92 ? 85.000 14.803 -146.643 1.00 39.75 92 SER A C 1
ATOM 740 O O . SER A 1 92 ? 84.442 13.925 -147.311 1.00 39.75 92 SER A O 1
ATOM 742 N N . LEU A 1 93 ? 84.625 16.085 -146.705 1.00 44.19 93 LEU A N 1
ATOM 743 C CA . LEU A 1 93 ? 83.641 16.603 -147.659 1.00 44.19 93 LEU A CA 1
ATOM 744 C C . LEU A 1 93 ? 84.348 17.162 -148.902 1.00 44.19 93 LEU A C 1
ATOM 746 O O . LEU A 1 93 ? 85.243 17.998 -148.783 1.00 44.19 93 LEU A O 1
ATOM 750 N N . ALA A 1 94 ? 83.901 16.754 -150.092 1.00 40.22 94 ALA A N 1
ATOM 751 C CA . ALA A 1 94 ? 84.287 17.366 -151.361 1.00 40.22 94 ALA A CA 1
ATOM 752 C C . ALA A 1 94 ? 83.027 17.766 -152.143 1.00 40.22 94 ALA A C 1
ATOM 754 O O . ALA A 1 94 ? 82.078 16.987 -152.273 1.00 40.22 94 ALA A O 1
ATOM 755 N N . TYR A 1 95 ? 82.996 18.988 -152.671 1.00 47.34 95 TYR A N 1
ATOM 756 C CA . TYR A 1 95 ? 81.912 19.453 -153.536 1.00 47.34 95 TYR A CA 1
ATOM 757 C C . TYR A 1 95 ? 82.441 19.785 -154.930 1.00 47.34 95 TYR A C 1
ATOM 759 O O . TYR A 1 95 ? 83.507 20.379 -155.084 1.00 47.34 95 TYR A O 1
ATOM 767 N N . LYS A 1 96 ? 81.679 19.393 -155.959 1.00 45.03 96 LYS A N 1
ATOM 768 C CA . LYS A 1 96 ? 82.028 19.602 -157.367 1.00 45.03 96 LYS A CA 1
ATOM 769 C C . LYS A 1 96 ? 81.002 20.538 -158.001 1.00 45.03 96 LYS A C 1
ATOM 771 O O . LYS A 1 96 ? 79.844 20.167 -158.190 1.00 45.03 96 LYS A O 1
ATOM 776 N N . ALA A 1 97 ? 81.421 21.760 -158.323 1.00 44.25 97 ALA A N 1
ATOM 777 C CA . ALA A 1 97 ? 80.604 22.699 -159.086 1.00 44.25 97 ALA A CA 1
ATOM 778 C C . ALA A 1 97 ? 80.827 22.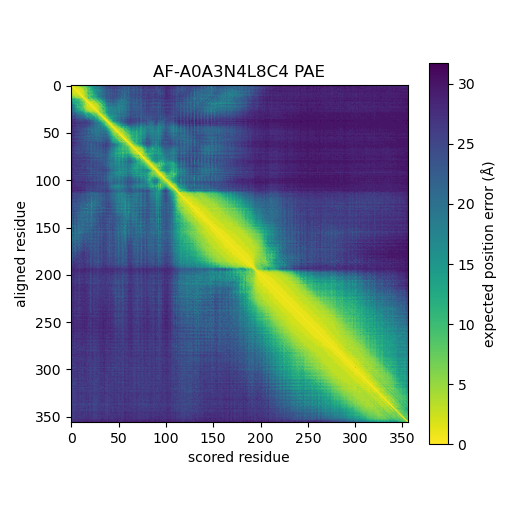454 -160.588 1.00 44.25 97 ALA A C 1
ATOM 780 O O . ALA A 1 97 ? 81.946 22.587 -161.084 1.00 44.25 97 ALA A O 1
ATOM 781 N N . ILE A 1 98 ? 79.774 22.066 -161.312 1.00 43.50 98 ILE A N 1
ATOM 782 C CA . ILE A 1 98 ? 79.827 21.801 -162.756 1.00 43.50 98 ILE A CA 1
ATOM 783 C C . ILE A 1 98 ? 78.921 22.813 -163.460 1.00 43.50 98 ILE A C 1
ATOM 785 O O . ILE A 1 98 ? 77.706 22.717 -163.346 1.00 43.50 98 ILE A O 1
ATOM 789 N N . ASN A 1 99 ? 79.512 23.741 -164.219 1.00 44.97 99 ASN A N 1
ATOM 790 C CA . ASN A 1 99 ? 78.797 24.626 -165.147 1.00 44.97 99 ASN A CA 1
ATOM 791 C C . ASN A 1 99 ? 79.296 24.404 -166.591 1.00 44.97 99 ASN A C 1
ATOM 793 O O . ASN A 1 99 ? 80.394 23.886 -166.795 1.00 44.97 99 ASN A O 1
ATOM 797 N N . GLN A 1 100 ? 78.465 24.769 -167.578 1.00 45.66 100 GLN A N 1
ATOM 798 C CA . GLN A 1 100 ? 78.397 24.266 -168.971 1.00 45.66 100 GLN A CA 1
ATOM 799 C C . GLN A 1 100 ? 79.634 24.453 -169.901 1.00 45.66 100 GLN A C 1
ATOM 801 O O . GLN A 1 100 ? 79.497 24.349 -171.115 1.00 45.66 100 GLN A O 1
ATOM 806 N N . GLY A 1 101 ? 80.849 24.667 -169.380 1.00 45.34 101 GLY A N 1
ATOM 807 C CA . GLY A 1 101 ? 82.091 24.819 -170.163 1.00 45.34 101 GLY A CA 1
ATOM 808 C C . GLY A 1 101 ? 83.322 24.047 -169.655 1.00 45.34 101 GLY A C 1
ATOM 809 O O . GLY A 1 101 ? 84.417 24.284 -170.156 1.00 45.34 101 GLY A O 1
ATOM 810 N N . GLY A 1 102 ? 83.176 23.139 -168.678 1.00 45.53 102 GLY A N 1
ATOM 811 C CA . GLY A 1 102 ? 84.280 22.338 -168.114 1.00 45.53 102 GLY A CA 1
ATOM 812 C C . GLY A 1 102 ? 84.730 22.767 -166.706 1.00 45.53 102 GLY A C 1
ATOM 813 O O . GLY A 1 102 ? 84.582 23.921 -166.309 1.00 45.53 102 GLY A O 1
ATOM 814 N N . VAL A 1 103 ? 85.239 21.794 -165.935 1.00 43.69 103 VAL A N 1
ATOM 815 C CA . VAL A 1 103 ? 85.571 21.869 -164.492 1.00 43.69 103 VAL A CA 1
ATOM 816 C C . VAL A 1 103 ? 86.744 22.824 -164.236 1.00 43.69 103 VAL A C 1
ATOM 818 O O . VAL A 1 103 ? 87.799 22.650 -164.839 1.00 43.69 103 VAL A O 1
ATOM 821 N N . LYS A 1 104 ? 86.589 23.801 -163.327 1.00 42.84 104 LYS A N 1
ATOM 822 C CA . LYS A 1 104 ? 87.646 24.791 -163.022 1.00 42.84 104 LYS A CA 1
ATOM 823 C C . LYS A 1 104 ? 88.266 24.751 -161.620 1.00 42.84 104 LYS A C 1
ATOM 825 O O . LYS A 1 104 ? 89.283 25.407 -161.438 1.00 42.84 104 LYS A O 1
ATOM 830 N N . SER A 1 105 ? 87.765 23.968 -160.666 1.00 44.50 105 SER A N 1
ATOM 831 C CA . SER A 1 105 ? 88.494 23.720 -159.411 1.00 44.50 105 SER A CA 1
ATOM 832 C C . SER A 1 105 ? 87.872 22.585 -158.600 1.00 44.50 105 SER A C 1
ATOM 834 O O . SER A 1 105 ? 86.652 22.464 -158.504 1.00 44.50 105 SER A O 1
ATOM 836 N N . GLU A 1 106 ? 88.730 21.754 -158.016 1.00 38.50 106 GLU A N 1
ATOM 837 C CA . GLU A 1 106 ? 88.393 20.792 -156.970 1.00 38.50 106 GLU A CA 1
ATOM 838 C C . GLU A 1 106 ? 89.113 21.264 -155.707 1.00 38.50 106 GLU A C 1
ATOM 840 O O . GLU A 1 106 ? 90.342 21.263 -155.650 1.00 38.50 106 GLU A O 1
ATOM 845 N N . THR A 1 107 ? 88.350 21.744 -154.726 1.00 43.22 107 THR A N 1
ATOM 846 C CA . THR A 1 107 ? 88.892 22.163 -153.431 1.00 43.22 107 THR A CA 1
ATOM 847 C C . THR A 1 107 ? 88.544 21.087 -152.415 1.00 43.22 107 THR A C 1
ATOM 849 O O . THR A 1 107 ? 87.381 20.910 -152.056 1.00 43.22 107 THR A O 1
ATOM 852 N N . VAL A 1 108 ? 89.558 20.346 -151.976 1.00 42.50 108 VAL A N 1
ATOM 853 C CA . VAL A 1 108 ? 89.436 19.335 -150.923 1.00 42.50 108 VAL A CA 1
ATOM 854 C C . VAL A 1 108 ? 89.714 20.016 -149.586 1.00 42.50 108 VAL A C 1
ATOM 856 O O . VAL A 1 108 ? 90.823 20.502 -149.362 1.00 42.50 108 VAL A O 1
ATOM 859 N N . PHE A 1 109 ? 88.731 20.050 -148.683 1.00 42.59 109 PHE A N 1
ATOM 860 C CA . PHE A 1 109 ? 88.976 20.445 -147.294 1.00 42.59 109 PHE A CA 1
ATOM 861 C C . PHE A 1 109 ? 89.690 19.292 -146.572 1.00 42.59 109 PHE A C 1
ATOM 863 O O . PHE A 1 109 ? 89.069 18.363 -146.062 1.00 42.59 109 PHE A O 1
ATOM 870 N N . GLY A 1 110 ? 91.024 19.319 -146.608 1.00 36.09 110 GLY A N 1
ATOM 871 C CA . GLY A 1 110 ? 91.890 18.333 -145.969 1.00 36.09 110 GLY A CA 1
ATOM 872 C C . GLY A 1 110 ? 92.122 18.603 -144.479 1.00 36.09 110 GLY A C 1
ATOM 873 O O . GLY A 1 110 ? 92.527 19.693 -144.081 1.00 36.09 110 GLY A O 1
ATOM 874 N N . SER A 1 111 ? 91.963 17.543 -143.682 1.00 39.44 111 SER A N 1
ATOM 875 C CA . SER A 1 111 ? 92.325 17.374 -142.264 1.00 39.44 111 SER A CA 1
ATOM 876 C C . SER A 1 111 ? 91.504 18.149 -141.218 1.00 39.44 111 SER A C 1
ATOM 878 O O . SER A 1 111 ? 91.838 19.251 -140.789 1.00 39.44 111 SER A O 1
ATOM 880 N N . PHE A 1 112 ? 90.462 17.476 -140.710 1.00 45.12 112 PHE A N 1
ATOM 881 C CA . PHE A 1 112 ? 89.799 17.791 -139.443 1.00 45.12 112 PHE A CA 1
ATOM 882 C C . PHE A 1 112 ? 90.833 18.049 -138.340 1.00 45.12 112 PHE A C 1
ATOM 884 O O . PHE A 1 112 ? 91.622 17.178 -137.962 1.00 45.12 112 PHE A O 1
ATOM 891 N N . ASN A 1 113 ? 90.812 19.265 -137.803 1.00 46.81 113 ASN A N 1
ATOM 892 C CA . ASN A 1 113 ? 91.697 19.706 -136.740 1.00 46.81 113 ASN A CA 1
ATOM 893 C C . ASN A 1 113 ? 91.367 18.920 -135.459 1.00 46.81 113 ASN A C 1
ATOM 895 O O . ASN A 1 113 ? 90.425 19.250 -134.741 1.00 46.81 113 ASN A O 1
ATOM 899 N N . VAL A 1 114 ? 92.140 17.870 -135.162 1.00 51.66 114 VAL A N 1
ATOM 900 C CA . VAL A 1 114 ? 92.007 16.992 -133.976 1.00 51.66 114 VAL A CA 1
ATOM 901 C C . VAL A 1 114 ? 91.828 17.792 -132.673 1.00 51.66 114 VAL A C 1
ATOM 903 O O . VAL A 1 114 ? 91.120 17.357 -131.761 1.00 51.66 114 VAL A O 1
ATOM 906 N N . LYS A 1 115 ? 92.380 19.013 -132.612 1.00 54.16 115 LYS A N 1
ATOM 907 C CA . LYS A 1 115 ? 92.223 19.945 -131.488 1.00 54.16 115 LYS A CA 1
ATOM 908 C C . LYS A 1 115 ? 90.778 20.417 -131.276 1.00 54.16 115 LYS A C 1
ATOM 910 O O . LYS A 1 115 ? 90.393 20.622 -130.128 1.00 54.16 115 LYS A O 1
ATOM 915 N N . PHE A 1 116 ? 89.975 20.583 -132.327 1.00 53.94 116 PHE A N 1
ATOM 916 C CA . PHE A 1 116 ? 88.573 21.009 -132.219 1.00 53.94 116 PHE A CA 1
ATOM 917 C C . PHE A 1 116 ? 87.694 19.897 -131.631 1.00 53.94 116 PHE A C 1
ATOM 919 O O . PHE A 1 116 ? 87.030 20.112 -130.619 1.00 53.94 116 PHE A O 1
ATOM 926 N N . GLY A 1 117 ? 87.794 18.671 -132.155 1.00 55.34 117 GLY A N 1
ATOM 927 C CA . GLY A 1 117 ? 87.066 17.513 -131.618 1.00 55.34 117 GLY A CA 1
ATOM 928 C C . GLY A 1 117 ? 87.463 17.133 -130.181 1.00 55.34 117 GLY A C 1
ATOM 929 O O . GLY A 1 117 ? 86.652 16.583 -129.436 1.00 55.34 117 GLY A O 1
ATOM 930 N N . GLN A 1 118 ? 88.696 17.437 -129.753 1.00 57.34 118 GLN A N 1
ATOM 931 C CA . GLN A 1 118 ? 89.106 17.323 -128.346 1.00 57.34 118 GLN A CA 1
ATOM 932 C C . GLN A 1 118 ? 88.535 18.443 -127.469 1.00 57.34 118 GLN A C 1
ATOM 934 O O . GLN A 1 118 ? 88.075 18.159 -126.365 1.00 57.34 118 GLN A O 1
ATOM 939 N N . ARG A 1 119 ? 88.503 19.695 -127.947 1.00 62.09 119 ARG A N 1
ATOM 940 C CA . ARG A 1 119 ? 87.858 20.804 -127.221 1.00 62.09 119 ARG A CA 1
ATOM 941 C C . ARG A 1 119 ? 86.367 20.549 -127.015 1.00 62.09 119 ARG A C 1
ATOM 943 O O . ARG A 1 119 ? 85.899 20.702 -125.893 1.00 62.09 119 ARG A O 1
ATOM 950 N N . LEU A 1 120 ? 85.656 20.097 -128.048 1.00 64.19 120 LEU A N 1
ATOM 951 C CA . LEU A 1 120 ? 84.221 19.815 -127.969 1.00 64.19 120 LEU A CA 1
ATOM 952 C C . LEU A 1 120 ? 83.918 18.677 -126.982 1.00 64.19 120 LEU A C 1
ATOM 954 O O . LEU A 1 120 ? 83.048 18.817 -126.130 1.00 64.19 120 LEU A O 1
ATOM 958 N N . ARG A 1 121 ? 84.690 17.579 -127.029 1.00 66.50 121 ARG A N 1
ATOM 959 C CA . ARG A 1 121 ? 84.569 16.476 -126.058 1.00 66.50 121 ARG A CA 1
ATOM 960 C C . ARG A 1 121 ? 84.850 16.918 -124.626 1.00 66.50 121 ARG A C 1
ATOM 962 O O . ARG A 1 121 ? 84.125 16.516 -123.722 1.00 66.50 121 ARG A O 1
ATOM 969 N N . ASN A 1 122 ? 85.868 17.751 -124.416 1.00 73.12 122 ASN A N 1
ATOM 970 C CA . ASN A 1 122 ? 86.176 18.282 -123.090 1.00 73.12 122 ASN A CA 1
ATOM 971 C C . ASN A 1 122 ? 85.059 19.200 -122.574 1.00 73.12 122 ASN A C 1
ATOM 973 O O . ASN A 1 122 ? 84.733 19.146 -121.392 1.00 73.12 122 ASN A O 1
ATOM 977 N N . GLU A 1 123 ? 84.448 20.007 -123.440 1.00 72.69 123 GLU A N 1
ATOM 978 C CA . GLU A 1 123 ? 83.357 20.902 -123.052 1.00 72.69 123 GLU A CA 1
ATOM 979 C C . GLU A 1 123 ? 82.048 20.140 -122.789 1.00 72.69 123 GLU A C 1
ATOM 981 O O . GLU A 1 123 ? 81.381 20.398 -121.790 1.00 72.69 123 GLU A O 1
ATOM 986 N N . LEU A 1 124 ? 81.729 19.122 -123.596 1.00 72.00 124 LEU A N 1
ATOM 987 C CA . LEU A 1 124 ? 80.609 18.209 -123.340 1.00 72.00 124 LEU A CA 1
ATOM 988 C C . LEU A 1 124 ? 80.801 17.424 -122.039 1.00 72.00 124 LEU A C 1
ATOM 990 O O . LEU A 1 124 ? 79.856 17.281 -121.267 1.00 72.00 124 LEU A O 1
ATOM 994 N N . LYS A 1 125 ? 82.027 16.970 -121.750 1.00 75.38 125 LYS A N 1
ATOM 995 C CA . LYS A 1 125 ? 82.350 16.307 -120.481 1.00 75.38 125 LYS A CA 1
ATOM 996 C C . LYS A 1 125 ? 82.120 17.241 -119.289 1.00 75.38 125 LYS A C 1
ATOM 998 O O . LYS A 1 125 ? 81.437 16.846 -118.349 1.00 75.38 125 LYS A O 1
ATOM 1003 N N . LYS A 1 126 ? 82.584 18.494 -119.363 1.00 77.81 126 LYS A N 1
ATOM 1004 C CA . LYS A 1 126 ? 82.310 19.513 -118.332 1.00 77.81 126 LYS A CA 1
ATOM 1005 C C . LYS A 1 126 ? 80.819 19.793 -118.166 1.00 77.81 126 LYS A C 1
ATOM 1007 O O . LYS A 1 126 ? 80.356 19.957 -117.043 1.00 77.81 126 LYS A O 1
ATOM 1012 N N . GLN A 1 127 ? 80.059 19.869 -119.259 1.00 76.81 127 GLN A N 1
ATOM 1013 C CA . GLN A 1 127 ? 78.617 20.102 -119.175 1.00 76.81 127 GLN A CA 1
ATOM 1014 C C . GLN A 1 127 ? 77.870 18.909 -118.583 1.00 76.81 127 GLN A C 1
ATOM 1016 O O . GLN A 1 127 ? 76.971 19.118 -117.770 1.00 76.81 127 GLN A O 1
ATOM 1021 N N . LYS A 1 128 ? 78.267 17.679 -118.924 1.00 76.81 128 LYS A N 1
ATOM 1022 C CA . LYS A 1 128 ? 77.741 16.461 -118.303 1.00 76.81 128 LYS A CA 1
ATOM 1023 C C . LYS A 1 128 ? 78.014 16.454 -116.798 1.00 76.81 128 LYS A C 1
ATOM 1025 O O . LYS A 1 128 ? 77.073 16.318 -116.025 1.00 76.81 128 LYS A O 1
ATOM 1030 N N . GLU A 1 129 ? 79.257 16.705 -116.389 1.00 83.00 129 GLU A N 1
ATOM 1031 C CA . GLU A 1 129 ? 79.638 16.809 -114.972 1.00 83.00 129 GLU A CA 1
ATOM 1032 C C . GLU A 1 129 ? 78.854 17.925 -114.255 1.00 83.00 129 GLU A C 1
ATOM 1034 O O . GLU A 1 129 ? 78.343 17.736 -113.152 1.00 83.00 129 GLU A O 1
ATOM 1039 N N . ALA A 1 130 ? 78.675 19.088 -114.890 1.00 77.62 130 ALA A N 1
ATOM 1040 C CA . ALA A 1 130 ? 77.879 20.183 -114.336 1.00 77.62 130 ALA A CA 1
ATOM 1041 C C . ALA A 1 130 ? 76.386 19.834 -114.209 1.00 77.62 130 ALA A C 1
ATOM 1043 O O . ALA A 1 130 ? 75.733 20.265 -113.255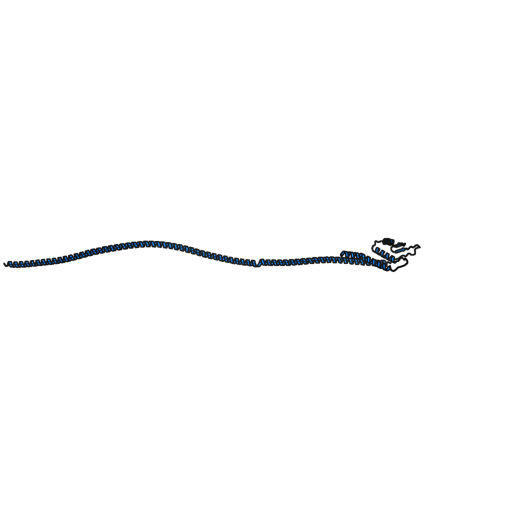 1.00 77.62 130 ALA A O 1
ATOM 1044 N N . TYR A 1 131 ? 75.835 19.071 -115.154 1.00 78.88 131 TYR A N 1
ATOM 1045 C CA . TYR A 1 131 ? 74.450 18.612 -115.111 1.00 78.88 131 TYR A CA 1
ATOM 1046 C C . TYR A 1 131 ? 74.243 17.559 -114.020 1.00 78.88 131 TYR A C 1
ATOM 1048 O O . TYR A 1 131 ? 73.309 17.688 -113.235 1.00 78.88 131 TYR A O 1
ATOM 1056 N N . GLU A 1 132 ? 75.140 16.577 -113.912 1.00 84.06 132 GLU A N 1
ATOM 1057 C CA . GLU A 1 132 ? 75.127 15.564 -112.849 1.00 84.06 132 GLU A CA 1
ATOM 1058 C C . GLU A 1 132 ? 75.224 16.218 -111.464 1.00 84.06 132 GLU A C 1
ATOM 1060 O O . GLU A 1 132 ? 74.417 15.925 -110.583 1.00 84.06 132 GLU A O 1
ATOM 1065 N N . ASN A 1 133 ? 76.112 17.203 -111.293 1.00 88.00 133 ASN A N 1
ATOM 1066 C CA . ASN A 1 133 ? 76.214 17.974 -110.052 1.00 88.00 133 ASN A CA 1
ATOM 1067 C C . ASN A 1 133 ? 74.918 18.731 -109.718 1.00 88.00 133 ASN A C 1
ATOM 1069 O O . ASN A 1 133 ? 74.475 18.727 -108.570 1.00 88.00 133 ASN A O 1
ATOM 1073 N N . ARG A 1 134 ? 74.273 19.361 -110.710 1.00 85.38 134 ARG A N 1
ATOM 1074 C CA . ARG A 1 134 ? 72.980 20.042 -110.514 1.00 85.38 134 ARG A CA 1
ATOM 1075 C C . ARG A 1 134 ? 71.859 19.068 -110.178 1.00 85.38 134 ARG A C 1
ATOM 1077 O O . ARG A 1 134 ? 71.034 19.379 -109.325 1.00 85.38 134 ARG A O 1
ATOM 1084 N N . LEU A 1 135 ? 71.821 17.912 -110.834 1.00 83.88 135 LEU A N 1
ATOM 1085 C CA . LEU A 1 135 ? 70.822 16.883 -110.579 1.00 83.88 135 LEU A CA 1
ATOM 1086 C C . LEU A 1 135 ? 70.966 16.321 -109.161 1.00 83.88 135 LEU A C 1
ATOM 1088 O O . LEU A 1 135 ? 69.964 16.193 -108.459 1.00 83.88 135 LEU A O 1
ATOM 1092 N N . ASN A 1 136 ? 72.196 16.076 -108.705 1.00 87.69 136 ASN A N 1
ATOM 1093 C CA . ASN A 1 136 ? 72.477 15.642 -107.336 1.00 87.69 136 ASN A CA 1
ATOM 1094 C C . ASN A 1 136 ? 72.057 16.703 -106.307 1.00 87.69 136 ASN A C 1
ATOM 1096 O O . ASN A 1 136 ? 71.380 16.378 -105.336 1.00 87.69 136 ASN A O 1
ATOM 1100 N N . LEU A 1 137 ? 72.369 17.982 -106.548 1.00 90.31 137 LEU A N 1
ATOM 1101 C CA . LEU A 1 137 ? 71.926 19.090 -105.690 1.00 90.31 137 LEU A CA 1
ATOM 1102 C C . LEU A 1 137 ? 70.397 19.196 -105.614 1.00 90.31 137 LEU A C 1
ATOM 1104 O O . LEU A 1 137 ? 69.852 19.366 -104.528 1.00 90.31 137 LEU A O 1
ATOM 1108 N N . LEU A 1 138 ? 69.698 19.074 -106.747 1.00 88.06 138 LEU A N 1
ATOM 1109 C CA . LEU A 1 138 ? 68.232 19.105 -106.791 1.00 88.06 138 LEU A CA 1
ATOM 1110 C C . LEU A 1 138 ? 67.608 17.894 -106.093 1.00 88.06 138 LEU A C 1
ATOM 1112 O O . LEU A 1 138 ? 66.595 18.040 -105.414 1.00 88.06 138 LEU A O 1
ATOM 1116 N N . THR A 1 139 ? 68.216 16.717 -106.238 1.00 87.62 139 THR A N 1
ATOM 1117 C CA . THR A 1 139 ? 67.762 15.489 -105.572 1.00 87.62 139 THR A CA 1
ATOM 1118 C C . THR A 1 139 ? 67.899 15.624 -104.059 1.00 87.62 139 THR A C 1
ATOM 1120 O O . THR A 1 139 ? 66.928 15.391 -103.341 1.00 87.62 139 THR A O 1
ATOM 1123 N N . ASN A 1 140 ? 69.051 16.099 -103.580 1.00 90.06 140 ASN A N 1
ATOM 1124 C CA . ASN A 1 140 ? 69.284 16.342 -102.157 1.00 90.06 140 ASN A CA 1
ATOM 1125 C C . ASN A 1 140 ? 68.333 17.414 -101.608 1.00 90.06 140 ASN A C 1
ATOM 1127 O O . ASN A 1 140 ? 67.664 17.174 -100.612 1.00 90.06 140 ASN A O 1
ATOM 1131 N N . ALA A 1 141 ? 68.160 18.540 -102.309 1.00 88.50 141 ALA A N 1
ATOM 1132 C CA . ALA A 1 141 ? 67.220 19.585 -101.898 1.00 88.50 141 ALA A CA 1
ATOM 1133 C C . ALA A 1 141 ? 65.758 19.098 -101.860 1.00 88.50 141 ALA A C 1
ATOM 1135 O O . ALA A 1 141 ? 64.980 19.523 -101.007 1.00 88.50 141 ALA A O 1
ATOM 1136 N N . SER A 1 142 ? 65.368 18.199 -102.772 1.00 89.44 142 SER A N 1
ATOM 1137 C CA . SER A 1 142 ? 64.038 17.581 -102.759 1.00 89.44 142 SER A CA 1
ATOM 1138 C C . SER A 1 142 ? 63.856 16.629 -101.576 1.00 89.44 142 SER A C 1
ATOM 1140 O O . SER A 1 142 ? 62.777 16.613 -100.986 1.00 89.44 142 SER A O 1
ATOM 1142 N N . LEU A 1 143 ? 64.880 15.841 -101.233 1.00 92.31 143 LEU A N 1
ATOM 1143 C CA . LEU A 1 143 ? 64.870 14.963 -100.059 1.00 92.31 143 LEU A CA 1
ATOM 1144 C C . LEU A 1 143 ? 64.800 15.783 -98.767 1.00 92.31 143 LEU A C 1
ATOM 1146 O O . LEU A 1 143 ? 63.959 15.507 -97.916 1.00 92.31 143 LEU A O 1
ATOM 1150 N N . ASP A 1 144 ? 65.595 16.847 -98.660 1.00 92.25 144 ASP A N 1
ATOM 1151 C CA . ASP A 1 144 ? 65.577 17.758 -97.513 1.00 92.25 144 ASP A CA 1
ATOM 1152 C C . ASP A 1 144 ? 64.204 18.423 -97.339 1.00 92.25 144 ASP A C 1
ATOM 1154 O O . ASP A 1 144 ? 63.684 18.500 -96.226 1.00 92.25 144 ASP A O 1
ATOM 1158 N N . ALA A 1 145 ? 63.562 18.841 -98.436 1.00 90.25 145 ALA A N 1
ATOM 1159 C CA . ALA A 1 145 ? 62.213 19.404 -98.392 1.00 90.25 145 ALA A CA 1
ATOM 1160 C C . ALA A 1 145 ? 61.156 18.380 -97.936 1.00 90.25 145 ALA A C 1
ATOM 1162 O O . ALA A 1 145 ? 60.243 18.733 -97.189 1.00 90.25 145 ALA A O 1
ATOM 1163 N N . GLN A 1 146 ? 61.269 17.114 -98.354 1.00 90.69 146 GLN A N 1
ATOM 1164 C CA . GLN A 1 146 ? 60.383 16.039 -97.892 1.00 90.69 146 GLN A CA 1
ATOM 1165 C C . GLN A 1 146 ? 60.598 15.713 -96.411 1.00 90.69 146 GLN A C 1
ATOM 1167 O O . GLN A 1 146 ? 59.622 15.563 -95.670 1.00 90.69 146 GLN A O 1
ATOM 1172 N N . ASN A 1 147 ? 61.854 15.670 -95.964 1.00 93.12 147 ASN A N 1
ATOM 1173 C CA . ASN A 1 147 ? 62.199 15.491 -94.557 1.00 93.12 147 ASN A CA 1
ATOM 1174 C C . ASN A 1 147 ? 61.622 16.631 -93.707 1.00 93.12 147 ASN A C 1
ATOM 1176 O O . ASN A 1 147 ? 60.984 16.371 -92.691 1.00 93.12 147 ASN A O 1
ATOM 1180 N N . TYR A 1 148 ? 61.753 17.882 -94.158 1.00 94.38 148 TYR A N 1
ATOM 1181 C CA . TYR A 1 148 ? 61.182 19.039 -93.465 1.00 94.38 148 TYR A CA 1
ATOM 1182 C C . TYR A 1 148 ? 59.653 18.962 -93.349 1.00 94.38 148 TYR A C 1
ATOM 1184 O O . TYR A 1 148 ? 59.107 19.176 -92.271 1.00 94.38 148 TYR A O 1
ATOM 1192 N N . LEU A 1 149 ? 58.951 18.610 -94.433 1.00 92.50 149 LEU A N 1
ATOM 1193 C CA . LEU A 1 149 ? 57.492 18.449 -94.408 1.00 92.50 149 LEU A CA 1
ATOM 1194 C C . LEU A 1 149 ? 57.038 17.335 -93.453 1.00 92.50 149 LEU A C 1
ATOM 1196 O O . LEU A 1 149 ? 55.994 17.468 -92.817 1.00 92.50 149 LEU A O 1
ATOM 1200 N N . THR A 1 150 ? 57.818 16.258 -93.347 1.00 94.25 150 THR A N 1
ATOM 1201 C CA . THR A 1 150 ? 57.541 15.145 -92.428 1.00 94.25 150 THR A CA 1
ATOM 1202 C C . THR A 1 150 ? 57.724 15.586 -90.978 1.00 94.25 150 THR A C 1
ATOM 1204 O O . THR A 1 150 ? 56.821 15.398 -90.166 1.00 94.25 150 THR A O 1
ATOM 1207 N N . LEU A 1 151 ? 58.830 16.271 -90.674 1.00 94.88 151 LEU A N 1
ATOM 1208 C CA . LEU A 1 151 ? 59.096 16.829 -89.345 1.00 94.88 151 LEU A CA 1
ATOM 1209 C C . LEU A 1 151 ? 58.043 17.862 -88.920 1.00 94.88 151 LEU A C 1
ATOM 1211 O O . LEU A 1 151 ? 57.645 17.884 -87.759 1.00 94.88 151 LEU A O 1
ATOM 1215 N N . GLU A 1 152 ? 57.551 18.697 -89.837 1.00 94.25 152 GLU A N 1
ATOM 1216 C CA . GLU A 1 152 ? 56.494 19.667 -89.524 1.00 94.25 152 GLU A CA 1
ATOM 1217 C C . GLU A 1 152 ? 55.157 18.971 -89.213 1.00 94.25 152 GLU A C 1
ATOM 1219 O O . GLU A 1 152 ? 54.433 19.383 -88.305 1.00 94.25 152 GLU A O 1
ATOM 1224 N N . ALA A 1 153 ? 54.839 17.880 -89.918 1.00 93.62 153 ALA A N 1
ATOM 1225 C CA . ALA A 1 153 ? 53.663 17.067 -89.619 1.00 93.62 153 ALA A CA 1
ATOM 1226 C C . ALA A 1 153 ? 53.784 16.361 -88.256 1.00 93.62 153 ALA A C 1
ATOM 1228 O O . ALA A 1 153 ? 52.827 16.368 -87.479 1.00 93.62 153 ALA A O 1
ATOM 1229 N N . GLU A 1 154 ? 54.957 15.805 -87.938 1.00 95.81 154 GLU A N 1
ATOM 1230 C CA . GLU A 1 154 ? 55.246 15.196 -86.633 1.00 95.81 154 GLU A CA 1
ATOM 1231 C C . GLU A 1 154 ? 55.159 16.218 -85.500 1.00 95.81 154 GLU A C 1
ATOM 1233 O O . GLU A 1 154 ? 54.508 15.964 -84.488 1.00 95.81 154 GLU A O 1
ATOM 1238 N N . LYS A 1 155 ? 55.741 17.407 -85.686 1.00 95.88 155 LYS A N 1
ATOM 1239 C CA . LYS A 1 155 ? 55.656 18.509 -84.725 1.00 95.88 155 LYS A CA 1
ATOM 1240 C C . LYS A 1 155 ? 54.204 18.887 -84.446 1.00 95.88 155 LYS A C 1
ATOM 1242 O O . LYS A 1 155 ? 53.814 18.969 -83.285 1.00 95.88 155 LYS A O 1
ATOM 1247 N N . LYS A 1 156 ? 53.391 19.062 -85.492 1.00 95.50 156 LYS A N 1
ATOM 1248 C CA . LYS A 1 156 ? 51.968 19.380 -85.334 1.00 95.50 156 LYS A CA 1
ATOM 1249 C C . LYS A 1 156 ? 51.221 18.277 -84.577 1.00 95.50 156 LYS A C 1
ATOM 1251 O O . LYS A 1 156 ? 50.415 18.574 -83.700 1.00 95.50 156 LYS A O 1
ATOM 1256 N N . HIS A 1 157 ? 51.513 17.010 -84.872 1.00 94.81 157 HIS A N 1
ATOM 1257 C CA . HIS A 1 157 ? 50.914 15.888 -84.153 1.00 94.81 157 HIS A CA 1
ATOM 1258 C C . HIS A 1 157 ? 51.306 15.872 -82.666 1.00 94.81 157 HIS A C 1
ATOM 1260 O O . HIS A 1 157 ? 50.456 15.654 -81.804 1.00 94.81 157 HIS A O 1
ATOM 1266 N N . LEU A 1 158 ? 52.573 16.152 -82.348 1.00 96.12 158 LEU A N 1
ATOM 1267 C CA . LEU A 1 158 ? 53.052 16.259 -80.968 1.00 96.12 158 LEU A CA 1
ATOM 1268 C C . LEU A 1 158 ? 52.412 17.437 -80.221 1.00 96.12 158 LEU A C 1
ATOM 1270 O O . LEU A 1 158 ? 52.074 17.296 -79.048 1.00 96.12 158 LEU A O 1
ATOM 1274 N N . GLU A 1 159 ? 52.195 18.577 -80.881 1.00 95.75 159 GLU A N 1
ATOM 1275 C CA . GLU A 1 159 ? 51.472 19.719 -80.304 1.00 95.75 159 GLU A CA 1
ATOM 1276 C C . GLU A 1 159 ? 50.013 19.362 -79.975 1.00 95.75 159 GLU A C 1
ATOM 1278 O O . GLU A 1 159 ? 49.519 19.692 -78.896 1.00 95.75 159 GLU A O 1
ATOM 1283 N N . GLU A 1 160 ? 49.327 18.633 -80.859 1.00 95.50 160 GLU A N 1
ATOM 1284 C CA . GLU A 1 160 ? 47.969 18.133 -80.613 1.00 95.50 160 GLU A CA 1
ATOM 1285 C C . GLU A 1 160 ? 47.931 17.159 -79.420 1.00 95.50 160 GLU A C 1
ATOM 1287 O O . GLU A 1 160 ? 47.082 17.298 -78.533 1.00 95.50 160 GLU A O 1
ATOM 1292 N N . GLN A 1 161 ? 48.883 16.222 -79.338 1.00 95.56 161 GLN A N 1
ATOM 1293 C CA . GLN A 1 161 ? 49.011 15.302 -78.201 1.00 95.56 161 GLN A CA 1
ATOM 1294 C C . GLN A 1 161 ? 49.313 16.032 -76.885 1.00 95.56 161 GLN A C 1
ATOM 1296 O O . GLN A 1 161 ? 48.753 15.684 -75.838 1.00 95.56 161 GLN A O 1
ATOM 1301 N N . LEU A 1 162 ? 50.174 17.052 -76.921 1.00 95.44 162 LEU A N 1
ATOM 1302 C CA . LEU A 1 162 ? 50.509 17.866 -75.755 1.00 95.44 162 LEU A CA 1
ATOM 1303 C C . LEU A 1 162 ? 49.276 18.615 -75.244 1.00 95.44 162 LEU A C 1
ATOM 1305 O O . LEU A 1 162 ? 48.980 18.550 -74.050 1.00 95.44 162 LEU A O 1
ATOM 1309 N N . ASN A 1 163 ? 48.526 19.257 -76.140 1.00 95.06 163 ASN A N 1
ATOM 1310 C CA . ASN A 1 163 ? 47.295 19.964 -75.792 1.00 95.06 163 ASN A CA 1
ATOM 1311 C C . ASN A 1 163 ? 46.259 19.014 -75.175 1.00 95.06 163 ASN A C 1
ATOM 1313 O O . ASN A 1 163 ? 45.707 19.307 -74.115 1.00 95.06 163 ASN A O 1
ATOM 1317 N N . GLN A 1 164 ? 46.057 17.832 -75.767 1.00 95.31 164 GLN A N 1
ATOM 1318 C CA . GLN A 1 164 ? 45.146 16.827 -75.213 1.00 95.31 164 GLN A CA 1
ATOM 1319 C C . GLN A 1 164 ? 45.584 16.362 -73.817 1.00 95.31 164 GLN A C 1
ATOM 1321 O O . GLN A 1 164 ? 44.758 16.204 -72.914 1.00 95.31 164 GLN A O 1
ATOM 1326 N N . THR A 1 165 ? 46.888 16.166 -73.617 1.00 94.19 165 THR A N 1
ATOM 1327 C CA . THR A 1 165 ? 47.453 15.768 -72.323 1.00 94.19 165 THR A CA 1
ATOM 1328 C C . THR A 1 165 ? 47.242 16.854 -71.268 1.00 94.19 165 THR A C 1
ATOM 1330 O O . THR A 1 165 ? 46.862 16.544 -70.140 1.00 94.19 165 THR A O 1
ATOM 1333 N N . GLN A 1 166 ? 47.414 18.128 -71.629 1.00 95.25 166 GLN A N 1
ATOM 1334 C CA . GLN A 1 166 ? 47.153 19.261 -70.737 1.00 95.25 166 GLN A CA 1
ATOM 1335 C C . GLN A 1 166 ? 45.678 19.350 -70.340 1.00 95.25 166 GLN A C 1
ATOM 1337 O O . GLN A 1 166 ? 45.375 19.511 -69.157 1.00 95.25 166 GLN A O 1
ATOM 1342 N N . THR A 1 167 ? 44.756 19.175 -71.289 1.00 95.44 167 THR A N 1
ATOM 1343 C CA . THR A 1 167 ? 43.318 19.124 -70.993 1.00 95.44 167 THR A CA 1
ATOM 1344 C C . THR A 1 167 ? 42.983 17.973 -70.042 1.00 95.44 167 THR A C 1
ATOM 1346 O O . THR A 1 167 ? 42.277 18.166 -69.052 1.00 95.44 167 THR A O 1
ATOM 1349 N N . ASN A 1 168 ? 43.533 16.780 -70.282 1.00 95.19 168 ASN A N 1
ATOM 1350 C CA . ASN A 1 168 ? 43.320 15.624 -69.409 1.00 95.19 168 ASN A CA 1
ATOM 1351 C C . ASN A 1 168 ? 43.869 15.862 -67.992 1.00 95.19 168 ASN A C 1
ATOM 1353 O O . ASN A 1 168 ? 43.228 15.484 -67.007 1.00 95.19 168 ASN A O 1
ATOM 1357 N N . LEU A 1 169 ? 45.027 16.518 -67.875 1.00 94.19 169 LEU A N 1
ATOM 1358 C CA . LEU A 1 169 ? 45.622 16.880 -66.590 1.00 94.19 169 LEU A CA 1
ATOM 1359 C C . LEU A 1 169 ? 44.729 17.852 -65.810 1.00 94.19 169 LEU A C 1
ATOM 1361 O O . LEU A 1 169 ? 44.465 17.610 -64.633 1.00 94.19 169 LEU A O 1
ATOM 1365 N N . GLN A 1 170 ? 44.216 18.899 -66.460 1.00 93.81 170 GLN A N 1
ATOM 1366 C CA . GLN A 1 170 ? 43.300 19.861 -65.835 1.00 93.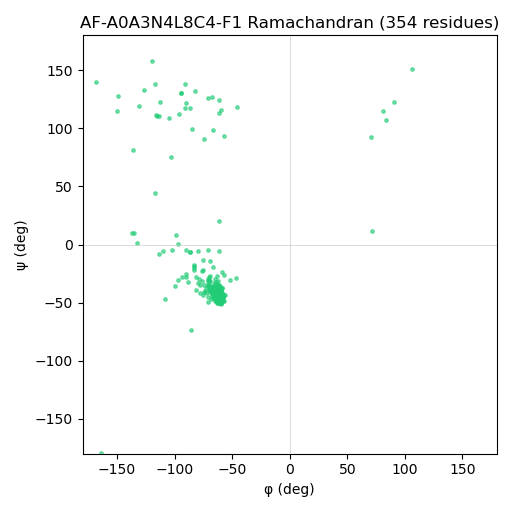81 170 GLN A CA 1
ATOM 1367 C C . GLN A 1 170 ? 42.014 19.186 -65.338 1.00 93.81 170 GLN A C 1
ATOM 1369 O O . GLN A 1 170 ? 41.610 19.385 -64.193 1.00 93.81 170 GLN A O 1
ATOM 1374 N N . ASN A 1 171 ? 41.410 18.317 -66.153 1.00 95.12 171 ASN A N 1
ATOM 1375 C CA . ASN A 1 171 ? 40.212 17.563 -65.766 1.00 95.12 171 ASN A CA 1
ATOM 1376 C C . ASN A 1 171 ? 40.471 16.638 -64.567 1.00 95.12 171 ASN A C 1
ATOM 1378 O O . ASN A 1 171 ? 39.632 16.503 -63.669 1.00 95.12 171 ASN A O 1
ATOM 1382 N N . THR A 1 172 ? 41.651 16.017 -64.528 1.00 93.25 172 THR A N 1
ATOM 1383 C CA . THR A 1 172 ? 42.068 15.159 -63.414 1.00 93.25 172 THR A CA 1
ATOM 1384 C C . THR A 1 172 ? 42.269 15.976 -62.138 1.00 93.25 172 THR A C 1
ATOM 1386 O O . THR A 1 172 ? 41.772 15.587 -61.085 1.00 93.25 172 THR A O 1
ATOM 1389 N N . GLN A 1 173 ? 42.928 17.135 -62.223 1.00 94.00 173 GLN A N 1
ATOM 1390 C CA . GLN A 1 173 ? 43.105 18.047 -61.089 1.00 94.00 173 GLN A CA 1
ATOM 1391 C C . GLN A 1 173 ? 41.759 18.505 -60.522 1.00 94.00 173 GLN A C 1
ATOM 1393 O O . GLN A 1 173 ? 41.552 18.422 -59.314 1.00 94.00 173 GLN A O 1
ATOM 1398 N N . GLN A 1 174 ? 40.814 18.884 -61.385 1.00 94.56 174 GLN A N 1
ATOM 1399 C CA . GLN A 1 174 ? 39.470 19.260 -60.952 1.00 94.56 174 GLN A CA 1
ATOM 1400 C C . GLN A 1 174 ? 38.749 18.102 -60.248 1.00 94.56 174 GLN A C 1
ATOM 1402 O O . GLN A 1 174 ? 38.100 18.302 -59.221 1.00 94.56 174 GLN A O 1
ATOM 1407 N N . SER A 1 175 ? 38.886 16.880 -60.768 1.00 94.06 175 SER A N 1
ATOM 1408 C CA . SER A 1 175 ? 38.291 15.683 -60.161 1.00 94.06 175 SER A CA 1
ATOM 1409 C C . SER A 1 175 ? 38.883 15.393 -58.779 1.00 94.06 175 SER A C 1
ATOM 1411 O O . SER A 1 175 ? 38.143 15.076 -57.850 1.00 94.06 175 SER A O 1
ATOM 1413 N N . ILE A 1 176 ? 40.199 15.562 -58.617 1.00 93.19 176 ILE A N 1
ATOM 1414 C CA . ILE A 1 176 ? 40.884 15.428 -57.324 1.00 93.19 176 ILE A CA 1
ATOM 1415 C C . ILE A 1 176 ? 40.353 16.460 -56.327 1.00 93.19 176 ILE A C 1
ATOM 1417 O O . ILE A 1 176 ? 40.013 16.089 -55.205 1.00 93.19 176 ILE A O 1
ATOM 1421 N N . THR A 1 177 ? 40.228 17.727 -56.725 1.00 94.50 177 THR A N 1
ATOM 1422 C CA . THR A 1 177 ? 39.681 18.778 -55.856 1.00 94.50 177 THR A CA 1
ATOM 1423 C C . THR A 1 177 ? 38.252 18.457 -55.420 1.00 94.50 177 THR A C 1
ATOM 1425 O O . THR A 1 177 ? 37.946 18.534 -54.232 1.00 94.50 177 THR A O 1
ATOM 1428 N N . ASN A 1 178 ? 37.396 18.016 -56.345 1.00 93.88 178 ASN A N 1
ATOM 1429 C CA . ASN A 1 178 ? 36.016 17.643 -56.029 1.00 93.88 178 ASN A CA 1
ATOM 1430 C C . ASN A 1 178 ? 35.956 16.481 -55.022 1.00 93.88 178 ASN A C 1
ATOM 1432 O O . ASN A 1 178 ? 35.206 16.544 -54.047 1.00 93.88 178 ASN A O 1
ATOM 1436 N N . LEU A 1 179 ? 36.776 15.442 -55.221 1.00 95.38 179 LEU A N 1
ATOM 1437 C CA . LEU A 1 179 ? 36.855 14.302 -54.305 1.00 95.38 179 LEU A CA 1
ATOM 1438 C C . LEU A 1 179 ? 37.372 14.710 -52.921 1.00 95.38 179 LEU A C 1
ATOM 1440 O O . LEU A 1 179 ? 36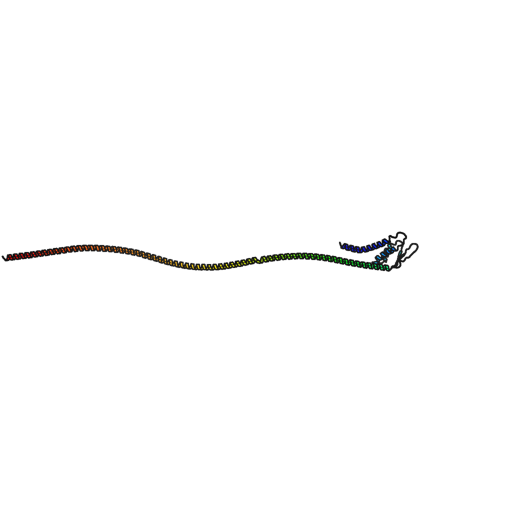.852 14.235 -51.915 1.00 95.38 179 LEU A O 1
ATOM 1444 N N . GLN A 1 180 ? 38.354 15.611 -52.843 1.00 93.38 180 GLN A N 1
ATOM 1445 C CA . GLN A 1 180 ? 38.847 16.139 -51.568 1.00 93.38 180 GLN A CA 1
ATOM 1446 C C . GLN A 1 180 ? 37.747 16.875 -50.795 1.00 93.38 180 GLN A C 1
ATOM 1448 O O . GLN A 1 180 ? 37.598 16.659 -49.592 1.00 93.38 180 GLN A O 1
ATOM 1453 N N . THR A 1 181 ? 36.940 17.693 -51.475 1.00 93.94 181 THR A N 1
ATOM 1454 C CA . THR A 1 181 ? 35.790 18.363 -50.854 1.00 93.94 181 THR A CA 1
ATOM 1455 C C . THR A 1 181 ? 34.743 17.359 -50.368 1.00 93.94 181 THR A C 1
ATOM 1457 O O . THR A 1 181 ? 34.237 17.494 -49.253 1.00 93.94 181 THR A O 1
ATOM 1460 N N . GLU A 1 182 ? 34.437 16.323 -51.155 1.00 94.06 182 GLU A N 1
ATOM 1461 C CA . GLU A 1 182 ? 33.482 15.287 -50.748 1.00 94.06 182 GLU A CA 1
ATOM 1462 C C . GLU A 1 182 ? 33.983 14.495 -49.526 1.00 94.06 182 GLU A C 1
ATOM 1464 O O . GLU A 1 182 ? 33.211 14.235 -48.598 1.00 94.06 182 GLU A O 1
ATOM 1469 N N . ILE A 1 183 ? 35.275 14.153 -49.489 1.00 92.88 183 ILE A N 1
ATOM 1470 C CA . ILE A 1 183 ? 35.905 13.482 -48.345 1.00 92.88 183 ILE A CA 1
ATOM 1471 C C . ILE A 1 183 ? 35.771 14.341 -47.085 1.00 92.88 183 ILE A C 1
ATOM 1473 O O . ILE A 1 183 ? 35.259 13.851 -46.079 1.00 92.88 183 ILE A O 1
ATOM 1477 N N . GLN A 1 184 ? 36.129 15.627 -47.146 1.00 91.94 184 GLN A N 1
ATOM 1478 C CA . GLN A 1 184 ? 36.011 16.541 -46.003 1.00 91.94 184 GLN A CA 1
ATOM 1479 C C . GLN A 1 184 ? 34.566 16.654 -45.496 1.00 91.94 184 GLN A C 1
ATOM 1481 O O . GLN A 1 184 ? 34.321 16.621 -44.289 1.00 91.94 184 GLN A O 1
ATOM 1486 N N . ALA A 1 185 ? 33.588 16.739 -46.403 1.00 91.44 185 ALA A N 1
ATOM 1487 C CA . ALA A 1 185 ? 32.176 16.777 -46.030 1.00 91.44 185 ALA A CA 1
ATOM 1488 C C . ALA A 1 185 ? 31.731 15.480 -45.328 1.00 91.44 185 ALA A C 1
ATOM 1490 O O . ALA A 1 185 ? 31.041 15.527 -44.305 1.00 91.44 185 ALA A O 1
ATOM 1491 N N . LYS A 1 186 ? 32.153 14.311 -45.831 1.00 89.38 186 LYS A N 1
ATOM 1492 C CA . LYS A 1 186 ? 31.861 13.022 -45.183 1.00 89.38 186 LYS A CA 1
ATOM 1493 C C . LYS A 1 186 ? 32.536 12.900 -43.816 1.00 89.38 186 LYS A C 1
ATOM 1495 O O . LYS A 1 186 ? 31.898 12.402 -42.891 1.00 89.38 186 LYS A O 1
ATOM 1500 N N . GLU A 1 187 ? 33.770 13.370 -43.654 1.00 86.69 187 GLU A N 1
ATOM 1501 C CA . GLU A 1 187 ? 34.470 13.381 -42.362 1.00 86.69 187 GLU A CA 1
ATOM 1502 C C . GLU A 1 187 ? 33.722 14.214 -41.316 1.00 86.69 187 GLU A C 1
ATOM 1504 O O . GLU A 1 187 ? 33.490 13.737 -40.203 1.00 86.69 187 GLU A O 1
ATOM 1509 N N . GLN A 1 188 ? 33.261 15.414 -41.681 1.00 83.62 188 GLN A N 1
ATOM 1510 C CA . GLN A 1 188 ? 32.458 16.257 -40.789 1.00 83.62 188 GLN A CA 1
ATOM 1511 C C . GLN A 1 188 ? 31.144 15.579 -40.387 1.00 83.62 188 GLN A C 1
ATOM 1513 O O . GLN A 1 188 ? 30.801 15.549 -39.202 1.00 83.62 188 GLN A O 1
ATOM 1518 N N . ASN A 1 189 ? 30.448 14.950 -41.337 1.00 83.00 189 ASN A N 1
ATOM 1519 C CA . ASN A 1 189 ? 29.230 14.190 -41.045 1.00 83.00 189 ASN A CA 1
ATOM 1520 C C . ASN A 1 189 ? 29.498 13.014 -40.089 1.00 83.00 189 ASN A C 1
ATOM 1522 O O . ASN A 1 189 ? 28.717 12.773 -39.169 1.00 83.00 189 ASN A O 1
ATOM 1526 N N . ILE A 1 190 ? 30.618 12.298 -40.247 1.00 78.88 190 ILE A N 1
ATOM 1527 C CA . ILE A 1 190 ? 31.012 11.210 -39.337 1.00 78.88 190 ILE A CA 1
ATOM 1528 C C . ILE A 1 190 ? 31.280 11.740 -37.920 1.00 78.88 190 ILE A C 1
ATOM 1530 O O . ILE A 1 190 ? 30.857 11.108 -36.948 1.00 78.88 190 ILE A O 1
ATOM 1534 N N . ILE A 1 191 ? 31.953 12.888 -37.783 1.00 77.19 191 ILE A N 1
ATOM 1535 C CA . ILE A 1 191 ? 32.243 13.519 -36.484 1.00 77.19 191 ILE A CA 1
ATOM 1536 C C . ILE A 1 191 ? 30.944 13.925 -35.774 1.00 77.19 191 ILE A C 1
ATOM 1538 O O . ILE A 1 191 ? 30.778 13.618 -34.586 1.00 77.19 191 ILE A O 1
ATOM 1542 N N . GLN A 1 192 ? 30.012 14.550 -36.502 1.00 74.50 192 GLN A N 1
ATOM 1543 C CA . GLN A 1 192 ? 28.699 14.951 -35.983 1.00 74.50 192 GLN A CA 1
ATOM 1544 C C . GLN A 1 192 ? 27.866 13.743 -35.536 1.00 74.50 192 GLN A C 1
ATOM 1546 O O . GLN A 1 192 ? 27.290 13.764 -34.450 1.00 74.50 192 GLN A O 1
ATOM 1551 N N . LEU A 1 193 ? 27.854 12.661 -36.320 1.00 69.56 193 LEU A N 1
ATOM 1552 C CA . LEU A 1 193 ? 27.087 11.454 -35.995 1.00 69.56 193 LEU A CA 1
ATOM 1553 C C . LEU A 1 193 ? 27.656 10.662 -34.805 1.00 69.56 193 LEU A C 1
ATOM 1555 O O . LEU A 1 193 ? 26.900 9.967 -34.127 1.00 69.56 193 LEU A O 1
ATOM 1559 N N . LYS A 1 194 ? 28.968 10.723 -34.534 1.00 64.12 194 LYS A N 1
ATOM 1560 C CA . LYS A 1 194 ? 29.603 9.855 -33.522 1.00 64.12 194 LYS A CA 1
ATOM 1561 C C . LYS A 1 194 ? 29.726 10.448 -32.113 1.00 64.12 194 LYS A C 1
ATOM 1563 O O . LYS A 1 194 ? 29.800 9.690 -31.152 1.00 64.12 194 LYS A O 1
ATOM 1568 N N . THR A 1 195 ? 29.819 11.762 -31.958 1.00 64.12 195 THR A N 1
ATOM 1569 C CA . THR A 1 195 ? 30.568 12.361 -30.831 1.00 64.12 195 THR A CA 1
ATOM 1570 C C . THR A 1 195 ? 29.834 12.558 -29.478 1.00 64.12 195 THR A C 1
ATOM 1572 O O . THR A 1 195 ? 30.140 11.894 -28.482 1.00 64.12 195 THR A O 1
ATOM 1575 N N . PRO A 1 196 ? 28.911 13.542 -29.381 1.00 68.25 196 PRO A N 1
ATOM 1576 C CA . PRO A 1 196 ? 28.548 14.135 -28.083 1.00 68.25 196 PRO A CA 1
ATOM 1577 C C . PRO A 1 196 ? 27.147 13.747 -27.589 1.00 68.25 196 PRO A C 1
ATOM 1579 O O . PRO A 1 196 ? 26.996 13.316 -26.446 1.00 68.25 196 PRO A O 1
ATOM 1582 N N . ASP A 1 197 ? 26.133 13.822 -28.449 1.00 78.69 197 ASP A N 1
ATOM 1583 C CA . ASP A 1 197 ? 24.729 13.706 -28.040 1.00 78.69 197 ASP A CA 1
ATOM 1584 C C . ASP A 1 197 ? 24.364 12.307 -27.553 1.00 78.69 197 ASP A C 1
ATOM 1586 O O . ASP A 1 197 ? 23.643 12.151 -26.569 1.00 78.69 197 ASP A O 1
ATOM 1590 N N . LEU A 1 198 ? 24.892 11.267 -28.204 1.00 80.38 198 LEU A N 1
ATOM 1591 C CA . LEU A 1 198 ? 24.658 9.885 -27.784 1.00 80.38 198 LEU A CA 1
ATOM 1592 C C . LEU A 1 198 ? 25.361 9.570 -26.460 1.00 80.38 198 LEU A C 1
ATOM 1594 O O . LEU A 1 198 ? 24.788 8.883 -25.616 1.00 80.38 198 LEU A O 1
ATOM 1598 N N . LYS A 1 199 ? 26.568 10.107 -26.238 1.00 83.19 199 LYS A N 1
ATOM 1599 C CA . LYS A 1 199 ? 27.280 9.958 -24.960 1.00 83.19 199 LYS A CA 1
ATOM 1600 C C . LYS A 1 199 ? 26.561 10.699 -23.835 1.00 83.19 199 LYS A C 1
ATOM 1602 O O . LYS A 1 199 ? 26.400 10.129 -22.760 1.00 83.19 199 LYS A O 1
ATOM 1607 N N . ALA A 1 200 ? 26.086 11.916 -24.094 1.00 85.00 200 ALA A N 1
ATOM 1608 C CA . ALA A 1 200 ? 25.315 12.702 -23.136 1.00 85.00 200 ALA A CA 1
ATOM 1609 C C . ALA A 1 200 ? 23.978 12.027 -22.794 1.00 85.00 200 ALA A C 1
ATOM 1611 O O . ALA A 1 200 ? 23.654 11.867 -21.619 1.00 85.00 200 ALA A O 1
ATOM 1612 N N . LYS A 1 201 ? 23.238 11.535 -23.800 1.00 86.38 201 LYS A N 1
ATOM 1613 C CA . LYS A 1 201 ? 22.009 10.751 -23.589 1.00 86.38 201 LYS A CA 1
ATOM 1614 C C . LYS A 1 201 ? 22.278 9.482 -22.784 1.00 86.38 201 LYS A C 1
ATOM 1616 O O . LYS A 1 201 ? 21.531 9.190 -21.859 1.00 86.38 201 LYS A O 1
ATOM 1621 N N . LEU A 1 202 ? 23.351 8.750 -23.088 1.00 86.00 202 LEU A N 1
ATOM 1622 C CA . LEU A 1 202 ? 23.723 7.552 -22.335 1.00 86.00 202 LEU A CA 1
ATOM 1623 C C . LEU A 1 202 ? 24.098 7.876 -20.882 1.00 86.00 202 LEU A C 1
ATOM 1625 O O . LEU A 1 202 ? 23.714 7.133 -19.982 1.00 86.00 202 LEU A O 1
ATOM 1629 N N . ALA A 1 203 ? 24.834 8.963 -20.642 1.00 89.75 203 ALA A N 1
ATOM 1630 C CA . ALA A 1 203 ? 25.176 9.416 -19.296 1.00 89.75 203 ALA A CA 1
ATOM 1631 C C . ALA A 1 203 ? 23.919 9.789 -18.496 1.00 89.75 203 ALA A C 1
ATOM 1633 O O . ALA A 1 203 ? 23.742 9.285 -17.390 1.00 89.75 203 ALA A O 1
ATOM 1634 N N . ASN A 1 204 ? 23.005 10.559 -19.095 1.00 92.94 204 ASN A N 1
ATOM 1635 C CA . ASN A 1 204 ? 21.720 10.916 -18.490 1.00 92.94 204 ASN A CA 1
ATOM 1636 C C . ASN A 1 204 ? 20.878 9.666 -18.174 1.00 92.94 204 ASN A C 1
ATOM 1638 O O . ASN A 1 204 ? 20.406 9.501 -17.058 1.00 92.94 204 ASN A O 1
ATOM 1642 N N . LEU A 1 205 ? 20.762 8.712 -19.105 1.00 94.69 205 LEU A N 1
ATOM 1643 C CA . LEU A 1 205 ? 20.037 7.459 -18.853 1.00 94.69 205 LEU A CA 1
ATOM 1644 C C . LEU A 1 205 ? 20.666 6.622 -17.728 1.00 94.69 205 LEU A C 1
ATOM 1646 O O . LEU A 1 205 ? 19.945 5.988 -16.958 1.00 94.69 205 LEU A O 1
ATOM 1650 N N . LYS A 1 206 ? 22.000 6.610 -17.605 1.00 93.25 206 LYS A N 1
ATOM 1651 C CA . LYS A 1 206 ? 22.687 5.953 -16.480 1.00 93.25 206 LYS A CA 1
ATOM 1652 C C . LYS A 1 206 ? 22.383 6.644 -15.153 1.00 93.25 206 LYS A C 1
ATOM 1654 O O . LYS A 1 206 ? 22.156 5.950 -14.166 1.00 93.25 206 LYS A O 1
ATOM 1659 N N . GLU A 1 207 ? 22.357 7.972 -15.137 1.00 95.88 207 GLU A N 1
ATOM 1660 C CA . GLU A 1 207 ? 22.000 8.756 -13.956 1.00 95.88 207 GLU A CA 1
ATOM 1661 C C . GLU A 1 207 ? 20.543 8.514 -13.547 1.00 95.88 207 GLU A C 1
ATOM 1663 O O . GLU A 1 207 ? 20.286 8.153 -12.401 1.00 95.88 207 GLU A O 1
ATOM 1668 N N . GLN A 1 208 ? 19.604 8.583 -14.497 1.00 94.31 208 GLN A N 1
ATOM 1669 C CA . GLN A 1 208 ? 18.191 8.266 -14.272 1.00 94.31 208 GLN A CA 1
ATOM 1670 C C . GLN A 1 208 ? 18.008 6.844 -13.737 1.00 94.31 208 GLN A C 1
ATOM 1672 O O . GLN A 1 208 ? 17.271 6.635 -12.777 1.00 94.31 208 GLN A O 1
ATOM 1677 N N . LYS A 1 209 ? 18.719 5.858 -14.302 1.00 94.50 209 LYS A N 1
ATOM 1678 C CA . LYS A 1 209 ? 18.720 4.483 -13.783 1.00 94.50 209 LYS A CA 1
ATOM 1679 C C . LYS A 1 209 ? 19.221 4.428 -12.336 1.00 94.50 209 LYS A C 1
ATOM 1681 O O . LYS A 1 209 ? 18.634 3.714 -11.529 1.00 94.50 209 LYS A O 1
ATOM 1686 N N . GLY A 1 210 ? 20.287 5.160 -12.009 1.00 94.06 210 GLY A N 1
ATOM 1687 C CA . GLY A 1 210 ? 20.815 5.254 -10.647 1.00 94.06 210 GLY A CA 1
ATOM 1688 C C . GLY A 1 210 ? 19.800 5.851 -9.670 1.00 94.06 210 GLY A C 1
ATOM 1689 O O . GLY A 1 210 ? 19.545 5.268 -8.622 1.00 94.06 210 GLY A O 1
ATOM 1690 N N . GLN A 1 211 ? 19.156 6.957 -10.047 1.00 94.69 211 GLN A N 1
ATOM 1691 C CA . GLN A 1 211 ? 18.104 7.595 -9.250 1.00 94.69 211 GLN A CA 1
ATOM 1692 C C . GLN A 1 211 ? 16.902 6.662 -9.035 1.00 94.69 211 GLN A C 1
ATOM 1694 O O . GLN A 1 211 ? 16.403 6.545 -7.918 1.00 94.69 211 GLN A O 1
ATOM 1699 N N . LEU A 1 212 ? 16.464 5.951 -10.080 1.00 95.50 212 LEU A N 1
ATOM 1700 C CA . LEU A 1 212 ? 15.375 4.977 -9.984 1.00 95.50 212 LEU A CA 1
ATOM 1701 C C . LEU A 1 212 ? 15.718 3.810 -9.053 1.00 95.50 212 LEU A C 1
ATOM 1703 O O . LEU A 1 212 ? 14.867 3.413 -8.262 1.00 95.50 212 LEU A O 1
ATOM 1707 N N . LEU A 1 213 ? 16.948 3.290 -9.102 1.00 94.25 213 LEU A N 1
ATOM 1708 C CA . LEU A 1 213 ? 17.400 2.241 -8.181 1.00 94.25 213 LEU A CA 1
ATOM 1709 C C . LEU A 1 213 ? 17.360 2.717 -6.725 1.00 94.25 213 LEU A C 1
ATOM 1711 O O . LEU A 1 213 ? 16.807 2.018 -5.881 1.00 94.25 213 LEU A O 1
ATOM 1715 N N . THR A 1 214 ? 17.853 3.924 -6.441 1.00 95.56 214 THR A N 1
ATOM 1716 C CA . THR A 1 214 ? 17.773 4.517 -5.097 1.00 95.56 214 THR A CA 1
ATOM 1717 C C . THR A 1 214 ? 16.325 4.672 -4.633 1.00 95.56 214 THR A C 1
ATOM 1719 O O . THR A 1 214 ? 15.999 4.346 -3.493 1.00 95.56 214 THR A O 1
ATOM 1722 N N . ASN A 1 215 ? 15.433 5.129 -5.516 1.00 94.81 215 ASN A N 1
ATOM 1723 C CA . ASN A 1 215 ? 14.013 5.258 -5.197 1.00 94.81 215 ASN A CA 1
ATOM 1724 C C . ASN A 1 215 ? 13.371 3.900 -4.884 1.00 94.81 215 ASN A C 1
ATOM 1726 O O . ASN A 1 215 ? 12.596 3.815 -3.935 1.00 94.81 215 ASN A O 1
ATOM 1730 N N . ILE A 1 216 ? 13.709 2.846 -5.633 1.00 94.88 216 ILE A N 1
ATOM 1731 C CA . ILE A 1 216 ? 13.233 1.480 -5.371 1.00 94.88 216 ILE A CA 1
ATOM 1732 C C . ILE A 1 216 ? 13.694 1.012 -3.988 1.00 94.88 216 ILE A C 1
ATOM 1734 O O . ILE A 1 216 ? 12.852 0.629 -3.182 1.00 94.88 216 ILE A O 1
ATOM 1738 N N . THR A 1 217 ? 14.984 1.137 -3.666 1.00 94.44 217 THR A N 1
ATOM 1739 C CA . THR A 1 217 ? 15.514 0.737 -2.351 1.00 94.44 217 THR A CA 1
ATOM 1740 C C . THR A 1 217 ? 14.844 1.495 -1.199 1.00 94.44 217 THR A C 1
ATOM 1742 O O . THR A 1 217 ? 14.513 0.908 -0.169 1.00 94.44 217 THR A O 1
ATOM 1745 N N . ASN A 1 218 ? 14.579 2.793 -1.371 1.00 95.31 218 ASN A N 1
ATOM 1746 C CA . ASN A 1 218 ? 13.859 3.585 -0.372 1.00 95.31 218 ASN A CA 1
ATOM 1747 C C . ASN A 1 218 ? 12.401 3.127 -0.206 1.00 95.31 218 ASN A C 1
ATOM 1749 O O . ASN A 1 218 ? 11.894 3.077 0.914 1.00 95.31 218 ASN A O 1
ATOM 1753 N N . LEU A 1 219 ? 11.714 2.798 -1.305 1.00 96.25 219 LEU A N 1
ATOM 1754 C CA . LEU A 1 219 ? 10.341 2.292 -1.265 1.00 96.25 219 LEU A CA 1
ATOM 1755 C C . LEU A 1 219 ? 10.258 0.918 -0.592 1.00 96.25 219 LEU A C 1
ATOM 1757 O O . LEU A 1 219 ? 9.343 0.702 0.199 1.00 96.25 219 LEU A O 1
ATOM 1761 N N . GLU A 1 220 ? 11.211 0.024 -0.857 1.00 95.00 220 GLU A N 1
ATOM 1762 C CA . GLU A 1 220 ? 11.313 -1.285 -0.199 1.00 95.00 220 GLU A CA 1
ATOM 1763 C C . GLU A 1 220 ? 11.486 -1.132 1.318 1.00 95.00 220 GLU A C 1
ATOM 1765 O O . GLU A 1 220 ? 10.726 -1.722 2.085 1.00 95.00 220 GLU A O 1
ATOM 1770 N N . SER A 1 221 ? 12.400 -0.257 1.752 1.00 96.00 221 SER A N 1
ATOM 1771 C CA . SER A 1 221 ? 12.618 0.050 3.173 1.00 96.00 221 SER A CA 1
ATOM 1772 C C . SER A 1 221 ? 11.370 0.639 3.846 1.00 96.00 221 SER A C 1
ATOM 1774 O O . SER A 1 221 ? 10.954 0.194 4.917 1.00 96.00 221 SER A O 1
ATOM 1776 N N . ASN A 1 222 ? 10.698 1.592 3.192 1.00 95.81 222 ASN A N 1
ATOM 1777 C CA . ASN A 1 222 ? 9.453 2.170 3.706 1.00 95.81 222 ASN A CA 1
ATOM 1778 C C . ASN A 1 222 ? 8.331 1.126 3.822 1.00 95.81 222 ASN A C 1
ATOM 1780 O O . ASN A 1 222 ? 7.537 1.169 4.765 1.00 95.81 222 ASN A O 1
ATOM 1784 N N . LEU A 1 223 ? 8.245 0.195 2.869 1.00 95.44 223 LEU A N 1
ATOM 1785 C CA . LEU A 1 223 ? 7.259 -0.882 2.886 1.00 95.44 223 LEU A CA 1
ATOM 1786 C C . LEU A 1 223 ? 7.513 -1.852 4.045 1.00 95.44 223 LEU A C 1
ATOM 1788 O O . LEU A 1 223 ? 6.564 -2.236 4.732 1.00 95.44 223 LEU A O 1
ATOM 1792 N N . GLU A 1 224 ? 8.773 -2.193 4.311 1.00 96.50 224 GLU A N 1
ATOM 1793 C CA . GLU A 1 224 ? 9.167 -3.013 5.459 1.00 96.50 224 GLU A CA 1
ATOM 1794 C C . GLU A 1 224 ? 8.792 -2.336 6.787 1.00 96.50 224 GLU A C 1
ATOM 1796 O O . GLU A 1 224 ? 8.092 -2.933 7.609 1.00 96.50 224 GLU A O 1
ATOM 1801 N N . GLN A 1 225 ? 9.125 -1.051 6.953 1.00 96.19 225 GLN A N 1
ATOM 1802 C CA . GLN A 1 225 ? 8.749 -0.278 8.144 1.00 96.19 225 GLN A CA 1
ATOM 1803 C C . GLN A 1 225 ? 7.230 -0.238 8.358 1.00 96.19 225 GLN A C 1
ATOM 1805 O O . GLN A 1 225 ? 6.745 -0.455 9.471 1.00 96.19 225 GLN A O 1
ATOM 1810 N N . LYS A 1 226 ? 6.450 -0.005 7.295 1.00 96.12 226 LYS A N 1
ATOM 1811 C CA . LYS A 1 226 ? 4.981 0.012 7.379 1.00 96.12 226 LYS A CA 1
ATOM 1812 C C . LYS A 1 226 ? 4.400 -1.357 7.722 1.00 96.12 226 LYS A C 1
ATOM 1814 O O . LYS A 1 226 ? 3.432 -1.429 8.480 1.00 96.12 226 LYS A O 1
ATOM 1819 N N . SER A 1 227 ? 4.998 -2.431 7.213 1.00 94.00 227 SER A N 1
ATOM 1820 C CA . SER A 1 227 ? 4.624 -3.803 7.563 1.00 94.00 227 SER A CA 1
ATOM 1821 C C . SER A 1 227 ? 4.845 -4.081 9.055 1.00 94.00 227 SER A C 1
ATOM 1823 O O . SER A 1 227 ? 3.958 -4.610 9.733 1.00 94.00 227 SER A O 1
ATOM 1825 N N . GLU A 1 228 ? 5.977 -3.644 9.614 1.00 96.69 228 GLU A N 1
ATOM 1826 C CA . GLU A 1 228 ? 6.242 -3.770 11.049 1.00 96.69 228 GLU A CA 1
ATOM 1827 C C . GLU A 1 228 ? 5.268 -2.959 11.913 1.00 96.69 228 GLU A C 1
ATOM 1829 O O . GLU A 1 228 ? 4.765 -3.464 12.923 1.00 96.69 228 GLU A O 1
ATOM 1834 N N . GLU A 1 229 ? 4.988 -1.708 11.539 1.00 96.88 229 GLU A N 1
ATOM 1835 C CA . GLU A 1 229 ? 4.020 -0.852 12.236 1.00 96.88 229 GLU A CA 1
ATOM 1836 C C . GLU A 1 229 ? 2.623 -1.487 12.261 1.00 96.88 229 GLU A C 1
ATOM 1838 O O . GLU A 1 229 ? 1.955 -1.498 13.305 1.00 96.88 229 GLU A O 1
ATOM 1843 N N . LEU A 1 230 ? 2.199 -2.072 11.137 1.00 97.12 230 LEU A N 1
ATOM 1844 C CA . LEU A 1 230 ? 0.935 -2.793 11.030 1.00 97.12 230 LEU A CA 1
ATOM 1845 C C . LEU A 1 230 ? 0.922 -4.027 11.940 1.00 97.12 230 LEU A C 1
ATOM 1847 O O . LEU A 1 230 ? -0.030 -4.220 12.698 1.00 97.12 230 LEU A O 1
ATOM 1851 N N . ALA A 1 231 ? 1.993 -4.825 11.940 1.00 96.25 231 ALA A N 1
ATOM 1852 C CA . ALA A 1 231 ? 2.106 -6.007 12.793 1.00 96.25 231 ALA A CA 1
ATOM 1853 C C . ALA A 1 231 ? 2.053 -5.656 14.292 1.00 96.25 231 ALA A C 1
ATOM 1855 O O . ALA A 1 231 ? 1.398 -6.350 15.077 1.00 96.25 231 ALA A O 1
ATOM 1856 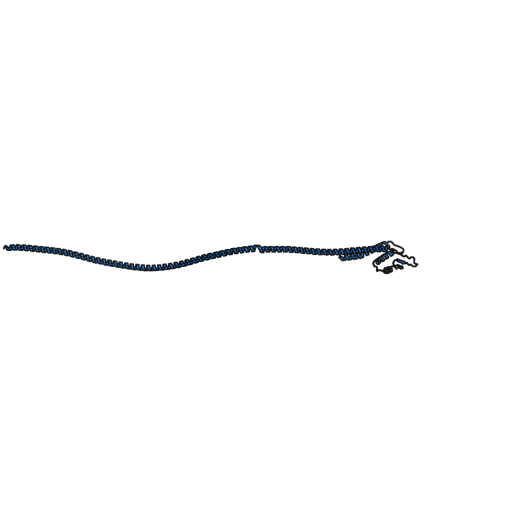N N . ARG A 1 232 ? 2.704 -4.561 14.710 1.00 97.38 232 ARG A N 1
ATOM 1857 C CA . ARG A 1 232 ? 2.644 -4.056 16.095 1.00 97.38 232 ARG A CA 1
ATOM 1858 C C . ARG A 1 232 ? 1.234 -3.591 16.461 1.00 97.38 232 ARG A C 1
ATOM 1860 O O . ARG A 1 232 ? 0.753 -3.909 17.550 1.00 97.38 232 ARG A O 1
ATOM 1867 N N . SER A 1 233 ? 0.563 -2.886 15.552 1.00 96.81 233 SER A N 1
ATOM 1868 C CA . SER A 1 233 ? -0.810 -2.405 15.749 1.00 96.81 233 SER A CA 1
ATOM 1869 C C . SER A 1 233 ? -1.801 -3.562 15.892 1.00 96.81 233 SER A C 1
ATOM 1871 O O . SER A 1 233 ? -2.587 -3.571 16.839 1.00 96.81 233 SER A O 1
ATOM 1873 N N . LEU A 1 234 ? -1.686 -4.590 15.046 1.00 96.69 234 LEU A N 1
ATOM 1874 C CA . LEU A 1 234 ? -2.521 -5.793 15.102 1.00 96.69 234 LEU A CA 1
ATOM 1875 C C . LEU A 1 234 ? -2.366 -6.537 16.440 1.00 96.69 234 LEU A C 1
ATOM 1877 O O . LEU A 1 234 ? -3.354 -6.927 17.061 1.00 96.69 234 LEU A O 1
ATOM 1881 N N . LYS A 1 235 ? -1.128 -6.691 16.934 1.00 96.69 235 LYS A N 1
ATOM 1882 C CA . LYS A 1 235 ? -0.867 -7.295 18.255 1.00 96.69 235 LYS A CA 1
ATOM 1883 C C . LYS A 1 235 ? -1.520 -6.498 19.388 1.00 96.69 235 LYS A C 1
ATOM 1885 O O . LYS A 1 235 ? -2.086 -7.088 20.309 1.00 96.69 235 LYS A O 1
ATOM 1890 N N . LYS A 1 236 ? -1.459 -5.163 19.330 1.00 97.31 236 LYS A N 1
ATOM 1891 C CA . LYS A 1 236 ? -2.103 -4.288 20.321 1.00 97.31 236 LYS A CA 1
ATOM 1892 C C . LYS A 1 236 ? -3.626 -4.422 20.279 1.00 97.31 236 LYS A C 1
ATOM 1894 O O . LYS A 1 236 ? -4.248 -4.535 21.329 1.00 97.31 236 LYS A O 1
ATOM 1899 N N . GLU A 1 237 ? -4.216 -4.468 19.089 1.00 97.25 237 GLU A N 1
ATOM 1900 C CA . GLU A 1 237 ? -5.656 -4.667 18.913 1.00 97.25 237 GLU A CA 1
ATOM 1901 C C . GLU A 1 237 ? -6.125 -6.010 19.494 1.00 97.25 237 GLU A C 1
ATOM 1903 O O . GLU A 1 237 ? -7.108 -6.054 20.233 1.00 97.25 237 GLU A O 1
ATOM 1908 N N . GLN A 1 238 ? -5.385 -7.097 19.254 1.00 96.25 238 GLN A N 1
ATOM 1909 C CA . GLN A 1 238 ? -5.681 -8.411 19.836 1.00 96.25 238 GLN A CA 1
ATOM 1910 C C . GLN A 1 238 ? -5.612 -8.404 21.369 1.00 96.25 238 GLN A C 1
ATOM 1912 O O . GLN A 1 238 ? -6.486 -8.976 22.031 1.00 96.25 238 GLN A O 1
ATOM 1917 N N . LYS A 1 239 ? -4.611 -7.724 21.945 1.00 97.06 239 LYS A N 1
ATOM 1918 C CA . LYS A 1 239 ? -4.507 -7.549 23.399 1.00 97.06 239 LYS A CA 1
ATOM 1919 C C . LYS A 1 239 ? -5.721 -6.794 23.943 1.00 97.06 239 LYS A C 1
ATOM 1921 O O . LYS A 1 239 ? -6.376 -7.290 24.854 1.00 97.06 239 LYS A O 1
ATOM 1926 N N . ASN A 1 240 ? -6.067 -5.662 23.331 1.00 96.88 240 ASN A N 1
ATOM 1927 C CA . ASN A 1 240 ? -7.223 -4.859 23.729 1.00 96.88 240 ASN A CA 1
ATOM 1928 C C . ASN A 1 240 ? -8.532 -5.657 23.627 1.00 96.88 240 ASN A C 1
ATOM 1930 O O . ASN A 1 240 ? -9.363 -5.599 24.526 1.00 96.88 240 ASN A O 1
ATOM 1934 N N . LYS A 1 241 ? -8.715 -6.446 22.562 1.00 97.31 241 LYS A N 1
ATOM 1935 C CA . LYS A 1 241 ? -9.885 -7.321 22.394 1.00 97.31 241 LYS A CA 1
ATOM 1936 C C . LYS A 1 241 ? -10.006 -8.337 23.532 1.00 97.31 241 LYS A C 1
ATOM 1938 O O . LYS A 1 241 ? -11.107 -8.587 24.016 1.00 97.31 241 LYS A O 1
ATOM 1943 N N . THR A 1 242 ? -8.881 -8.902 23.963 1.00 96.62 242 THR A N 1
ATOM 1944 C CA . THR A 1 242 ? -8.834 -9.848 25.088 1.00 96.62 242 THR A CA 1
ATOM 1945 C C . THR A 1 242 ? -9.183 -9.159 26.409 1.00 96.62 242 THR A C 1
ATOM 1947 O O . THR A 1 242 ? -9.978 -9.684 27.184 1.00 96.62 242 THR A O 1
ATOM 1950 N N . GLU A 1 243 ? -8.660 -7.954 26.639 1.00 97.44 243 GLU A N 1
ATOM 1951 C CA . GLU A 1 243 ? -8.954 -7.145 27.828 1.00 97.44 243 GLU A CA 1
ATOM 1952 C C . GLU A 1 243 ? -10.434 -6.732 27.893 1.00 97.44 243 GLU A C 1
ATOM 1954 O O . GLU A 1 243 ? -11.069 -6.865 28.935 1.00 97.44 243 GLU A O 1
ATOM 1959 N N . ILE A 1 244 ? -11.033 -6.348 26.762 1.00 97.31 244 ILE A N 1
ATOM 1960 C CA . ILE A 1 244 ? -12.471 -6.047 26.667 1.00 97.31 244 ILE A CA 1
ATOM 1961 C C . ILE A 1 244 ? -13.326 -7.271 27.026 1.00 97.31 244 ILE A C 1
ATOM 1963 O O . ILE A 1 244 ? -14.333 -7.132 27.719 1.00 97.31 244 ILE A O 1
ATOM 1967 N N . LEU A 1 245 ? -12.948 -8.471 26.573 1.00 96.94 245 LEU A N 1
ATOM 1968 C CA . LEU A 1 245 ? -13.663 -9.705 26.923 1.00 96.94 245 LEU A CA 1
ATOM 1969 C C . LEU A 1 245 ? -13.573 -10.016 28.424 1.00 96.94 245 LEU A C 1
ATOM 1971 O O . LEU A 1 245 ? -14.576 -10.415 29.022 1.00 96.94 245 LEU A O 1
ATOM 1975 N N . ALA A 1 246 ? -12.406 -9.801 29.035 1.00 97.19 246 ALA A N 1
ATOM 1976 C CA . ALA A 1 246 ? -12.222 -9.959 30.475 1.00 97.19 246 ALA A CA 1
ATOM 1977 C C . ALA A 1 246 ? -13.100 -8.970 31.259 1.00 97.19 246 ALA A C 1
ATOM 1979 O O . ALA A 1 246 ? -13.904 -9.395 32.086 1.00 97.19 246 ALA A O 1
ATOM 1980 N N . LEU A 1 247 ? -13.050 -7.680 30.911 1.00 97.69 247 LEU A N 1
ATOM 1981 C CA . LEU A 1 247 ? -13.878 -6.641 31.534 1.00 97.69 247 LEU A CA 1
ATOM 1982 C C . LEU A 1 247 ? -15.378 -6.915 31.384 1.00 97.69 247 LEU A C 1
ATOM 1984 O O . LEU A 1 247 ? -16.150 -6.681 32.311 1.00 97.69 247 LEU A O 1
ATOM 1988 N N . LYS A 1 248 ? -15.812 -7.446 30.235 1.00 97.62 248 LYS A N 1
ATOM 1989 C CA . LYS A 1 248 ? -17.212 -7.835 30.028 1.00 97.62 248 LYS A CA 1
ATOM 1990 C C . LYS A 1 248 ? -17.631 -8.971 30.964 1.00 97.62 248 LYS A C 1
ATOM 1992 O O . LYS A 1 248 ? -18.711 -8.917 31.540 1.00 97.62 248 LYS A O 1
ATOM 1997 N N . THR A 1 249 ? -16.753 -9.951 31.163 1.00 97.00 249 THR A N 1
ATOM 1998 C CA . THR A 1 249 ? -16.986 -11.066 32.095 1.00 97.00 249 THR A CA 1
ATOM 1999 C C . THR A 1 249 ? -17.057 -10.578 33.546 1.00 97.00 249 THR A C 1
ATOM 2001 O O . THR A 1 249 ? -17.923 -11.009 34.309 1.00 97.00 249 THR A O 1
ATOM 2004 N N . GLU A 1 250 ? -16.182 -9.647 33.934 1.00 97.38 250 GLU A N 1
ATOM 2005 C CA . GLU A 1 250 ? -16.221 -9.012 35.256 1.00 97.38 250 GLU A CA 1
ATOM 2006 C C . GLU A 1 250 ? -17.517 -8.224 35.470 1.00 97.38 250 GLU A C 1
ATOM 2008 O O . GLU A 1 250 ? -18.150 -8.356 36.519 1.00 97.38 250 GLU A O 1
ATOM 2013 N N . LEU A 1 251 ? -17.960 -7.463 34.465 1.00 97.56 251 LEU A N 1
ATOM 2014 C CA . LEU A 1 251 ? -19.217 -6.720 34.513 1.00 97.56 251 LEU A CA 1
ATOM 2015 C C . LEU A 1 251 ? -20.425 -7.648 34.703 1.00 97.56 251 LEU A C 1
ATOM 2017 O O . LEU A 1 251 ? -21.292 -7.362 35.530 1.00 97.56 251 LEU A O 1
ATOM 2021 N N . ASP A 1 252 ? -20.472 -8.772 33.988 1.00 97.38 252 ASP A N 1
ATOM 2022 C CA . ASP A 1 252 ? -21.538 -9.770 34.133 1.00 97.38 252 ASP A CA 1
ATOM 2023 C C . ASP A 1 252 ? -21.560 -10.369 35.553 1.00 97.38 252 ASP A C 1
ATOM 2025 O O . ASP A 1 252 ? -22.627 -10.522 36.154 1.00 97.38 252 ASP A O 1
ATOM 2029 N N . SER A 1 253 ? -20.386 -10.635 36.137 1.00 97.44 253 SER A N 1
ATOM 2030 C CA . SER A 1 253 ? -20.252 -11.102 37.525 1.00 97.44 253 SER A CA 1
ATOM 2031 C C . SER A 1 253 ? -20.737 -10.061 38.543 1.00 97.44 253 SER A C 1
ATOM 2033 O O . SER A 1 253 ? -21.500 -10.385 39.458 1.00 97.44 253 SER A O 1
ATOM 2035 N N . ILE A 1 254 ? -20.361 -8.791 38.363 1.00 97.38 254 ILE A N 1
ATOM 2036 C CA . ILE A 1 254 ? -20.817 -7.681 39.213 1.00 97.38 254 ILE A CA 1
ATOM 2037 C C . ILE A 1 254 ? -22.339 -7.532 39.134 1.00 97.38 254 ILE A C 1
ATOM 2039 O O . ILE A 1 254 ? -22.992 -7.402 40.170 1.00 97.38 254 ILE A O 1
ATOM 2043 N N . ASN A 1 255 ? -22.920 -7.604 37.935 1.00 97.25 255 ASN A N 1
ATOM 2044 C CA . ASN A 1 255 ? -24.370 -7.538 37.752 1.00 97.25 255 ASN A CA 1
ATOM 2045 C C . ASN A 1 255 ? -25.086 -8.688 38.475 1.00 97.25 255 ASN A C 1
ATOM 2047 O O . ASN A 1 255 ? -26.098 -8.462 39.138 1.00 97.25 255 ASN A O 1
ATOM 2051 N N . LEU A 1 256 ? -24.538 -9.906 38.423 1.00 97.62 256 LEU A N 1
ATOM 2052 C CA . LEU A 1 256 ? -25.076 -11.047 39.164 1.00 97.62 256 LEU A CA 1
ATOM 2053 C C . LEU A 1 256 ? -25.053 -10.806 40.683 1.00 97.62 256 LEU A C 1
ATOM 2055 O O . LEU A 1 256 ? -26.030 -11.099 41.377 1.00 97.62 256 LEU A O 1
ATOM 2059 N N . LEU A 1 257 ? -23.946 -10.278 41.213 1.00 97.56 257 LEU A N 1
ATOM 2060 C CA . LEU A 1 257 ? -23.823 -9.941 42.634 1.00 97.56 257 LEU A CA 1
ATOM 2061 C C . LEU A 1 257 ? -24.798 -8.832 43.040 1.00 97.56 257 LEU A C 1
ATOM 2063 O O . LEU A 1 257 ? -25.419 -8.925 44.099 1.00 97.56 257 LEU A O 1
ATOM 2067 N N . LEU A 1 258 ? -24.980 -7.822 42.190 1.00 97.81 258 LEU A N 1
ATOM 2068 C CA . LEU A 1 258 ? -25.925 -6.735 42.420 1.00 97.81 258 LEU A CA 1
ATOM 2069 C C . LEU A 1 258 ? -27.367 -7.249 42.512 1.00 97.81 258 LEU A C 1
ATOM 2071 O O . LEU A 1 258 ? -28.097 -6.855 43.422 1.00 97.81 258 LEU A O 1
ATOM 2075 N N . GLU A 1 259 ? -27.780 -8.148 41.617 1.00 97.12 259 GLU A N 1
ATOM 2076 C CA . GLU A 1 259 ? -29.120 -8.745 41.667 1.00 97.12 259 GLU A CA 1
ATOM 2077 C C . GLU A 1 259 ? -29.326 -9.604 42.922 1.00 97.12 259 GLU A C 1
ATOM 2079 O O . GLU A 1 259 ? -30.366 -9.500 43.578 1.00 97.12 259 GLU A O 1
ATOM 2084 N N . LYS A 1 260 ? -28.314 -10.377 43.343 1.00 97.25 260 LYS A N 1
ATOM 2085 C CA . LYS A 1 260 ? -28.368 -11.105 44.624 1.00 97.25 260 LYS A CA 1
ATOM 2086 C C . LYS A 1 260 ? -28.536 -10.156 45.811 1.00 97.25 260 LYS A C 1
ATOM 2088 O O . LYS A 1 260 ? -29.412 -10.379 46.646 1.00 97.25 260 LYS A O 1
ATOM 2093 N N . ALA A 1 261 ? -27.756 -9.078 45.856 1.00 96.44 261 ALA A N 1
ATOM 2094 C CA . ALA A 1 261 ? -27.832 -8.085 46.924 1.00 96.44 261 ALA A CA 1
ATOM 2095 C C . ALA A 1 261 ? -29.206 -7.391 46.975 1.00 96.44 261 ALA A C 1
ATOM 2097 O O . ALA A 1 261 ? -29.752 -7.178 48.059 1.00 96.44 261 ALA A O 1
ATOM 2098 N N . LYS A 1 262 ? -29.809 -7.079 45.819 1.00 97.00 262 LYS A N 1
ATOM 2099 C CA . LYS A 1 262 ? -31.174 -6.526 45.747 1.00 97.00 262 LYS A CA 1
ATOM 2100 C C . LYS A 1 262 ? -32.213 -7.485 46.328 1.00 97.00 262 LYS A C 1
ATOM 2102 O O . LYS A 1 262 ? -33.079 -7.055 47.094 1.00 97.00 262 LYS A O 1
ATOM 2107 N N . GLU A 1 263 ? -32.134 -8.771 45.995 1.00 96.88 263 GLU A N 1
ATOM 2108 C CA . GLU A 1 263 ? -33.052 -9.782 46.528 1.00 96.88 263 GLU A CA 1
ATOM 2109 C C . GLU A 1 263 ? -32.877 -9.986 48.038 1.00 96.88 263 GLU A C 1
ATOM 2111 O O . GLU A 1 263 ? -33.861 -10.062 48.780 1.00 96.88 263 GLU A O 1
ATOM 2116 N N . GLU A 1 264 ? -31.640 -10.004 48.532 1.00 97.06 264 GLU A N 1
ATOM 2117 C CA . GLU A 1 264 ? -31.357 -10.044 49.970 1.00 97.06 264 GLU A CA 1
ATOM 2118 C C . GLU A 1 264 ? -31.903 -8.810 50.694 1.00 97.06 264 GLU A C 1
ATOM 2120 O O . GLU A 1 264 ? -32.577 -8.944 51.719 1.00 97.06 264 GLU A O 1
ATOM 2125 N N . PHE A 1 265 ? -31.715 -7.617 50.127 1.00 97.19 265 PHE A N 1
ATOM 2126 C CA . PHE A 1 265 ? -32.271 -6.380 50.667 1.00 97.19 265 PHE A CA 1
ATOM 2127 C C . PHE A 1 265 ? -33.804 -6.425 50.735 1.00 97.19 265 PHE A C 1
ATOM 2129 O O . PHE A 1 265 ? -34.399 -6.058 51.749 1.00 97.19 265 PHE A O 1
ATOM 2136 N N . LYS A 1 266 ? -34.470 -6.933 49.693 1.00 97.38 266 LYS A N 1
ATOM 2137 C CA . LYS A 1 266 ? -35.931 -7.098 49.658 1.00 97.38 266 LYS A CA 1
ATOM 2138 C C . LYS A 1 266 ? -36.429 -8.066 50.736 1.00 97.38 266 LYS A C 1
ATOM 2140 O O . LYS A 1 266 ? -37.430 -7.776 51.402 1.00 97.38 266 LYS A O 1
ATOM 2145 N N . LYS A 1 267 ? -35.726 -9.184 50.949 1.00 96.50 267 LYS A N 1
ATOM 2146 C CA . LYS A 1 267 ? -36.013 -10.142 52.032 1.00 96.50 267 LYS A CA 1
ATOM 2147 C C . LYS A 1 267 ? -35.842 -9.494 53.405 1.00 96.50 267 LYS A C 1
ATOM 2149 O O . LYS A 1 267 ? -36.762 -9.557 54.220 1.00 96.50 267 LYS A O 1
ATOM 2154 N N . ALA A 1 268 ? -34.717 -8.818 53.636 1.00 95.38 268 ALA A N 1
ATOM 2155 C CA . ALA A 1 268 ? -34.441 -8.117 54.887 1.00 95.38 268 ALA A CA 1
ATOM 2156 C C . ALA A 1 268 ? -35.507 -7.053 55.185 1.00 95.38 268 ALA A C 1
ATOM 2158 O O . ALA A 1 268 ? -36.053 -7.007 56.285 1.00 95.38 268 ALA A O 1
ATOM 2159 N N . ASN A 1 269 ? -35.885 -6.256 54.185 1.00 96.38 269 ASN A N 1
ATOM 2160 C CA . ASN A 1 269 ? -36.896 -5.213 54.337 1.00 96.38 269 ASN A CA 1
ATOM 2161 C C . ASN A 1 269 ? -38.291 -5.794 54.638 1.00 96.38 269 ASN A C 1
ATOM 2163 O O . ASN A 1 269 ? -39.036 -5.265 55.463 1.00 96.38 269 ASN A O 1
ATOM 2167 N N . SER A 1 270 ? -38.636 -6.931 54.027 1.00 96.06 270 SER A N 1
ATOM 2168 C CA . SER A 1 270 ? -39.869 -7.661 54.353 1.00 96.06 270 SER A CA 1
ATOM 2169 C C . SER A 1 270 ? -39.854 -8.162 55.800 1.00 96.06 270 SER A C 1
ATOM 2171 O O . SER A 1 270 ? -40.847 -8.005 56.512 1.00 96.06 270 SER A O 1
ATOM 2173 N N . LYS A 1 271 ? -38.710 -8.679 56.271 1.00 97.00 271 LYS A N 1
ATOM 2174 C CA . LYS A 1 271 ? -38.552 -9.126 57.659 1.00 97.00 271 LYS A CA 1
ATOM 2175 C C . LYS A 1 271 ? -38.645 -7.973 58.658 1.00 97.00 271 LYS A C 1
ATOM 2177 O O . LYS A 1 271 ? -39.280 -8.123 59.697 1.00 97.00 271 LYS A O 1
ATOM 2182 N N . ILE A 1 272 ? -38.078 -6.810 58.335 1.00 96.31 272 ILE A N 1
ATOM 2183 C CA . ILE A 1 272 ? -38.198 -5.595 59.157 1.00 96.31 272 ILE A CA 1
ATOM 2184 C C . ILE A 1 272 ? -39.668 -5.194 59.325 1.00 96.31 272 ILE A C 1
ATOM 2186 O O . ILE A 1 272 ? -40.097 -4.924 60.445 1.00 96.31 272 ILE A O 1
ATOM 2190 N N . LYS A 1 273 ? -40.462 -5.202 58.246 1.00 95.81 273 LYS A N 1
ATOM 2191 C CA . LYS A 1 273 ? -41.903 -4.893 58.316 1.00 95.81 273 LYS A CA 1
ATOM 2192 C C . LYS A 1 273 ? -42.668 -5.876 59.204 1.00 95.81 273 LYS A C 1
ATOM 2194 O O . LYS A 1 273 ? -43.539 -5.460 59.966 1.00 95.81 273 LYS A O 1
ATOM 2199 N N . GLU A 1 274 ? -42.343 -7.164 59.119 1.00 96.25 274 GLU A N 1
ATOM 2200 C CA . GLU A 1 274 ? -42.932 -8.198 59.977 1.00 96.25 274 GLU A CA 1
ATOM 2201 C C . GLU A 1 274 ? -42.598 -7.944 61.456 1.00 96.25 274 GLU A C 1
ATOM 2203 O O . GLU A 1 274 ? -43.503 -7.823 62.279 1.00 96.25 274 GLU A O 1
ATOM 2208 N N . LEU A 1 275 ? -41.320 -7.723 61.777 1.00 95.56 275 LEU A N 1
ATOM 2209 C CA . LEU A 1 275 ? -40.872 -7.422 63.140 1.00 95.56 275 LEU A CA 1
ATOM 2210 C C . LEU A 1 275 ? -41.493 -6.133 63.700 1.00 95.56 275 LEU A C 1
ATOM 2212 O O . LEU A 1 275 ? -41.809 -6.064 64.885 1.00 95.56 275 LEU A O 1
ATOM 2216 N N . GLN A 1 276 ? -41.707 -5.110 62.869 1.00 95.75 276 GLN A N 1
ATOM 2217 C CA . GLN A 1 276 ? -42.417 -3.892 63.276 1.00 95.75 276 GLN A CA 1
ATOM 2218 C C . GLN A 1 276 ? -43.882 -4.172 63.632 1.00 95.75 276 GLN A C 1
ATOM 2220 O O . GLN A 1 276 ? -44.389 -3.626 64.616 1.00 95.75 276 GLN A O 1
ATOM 2225 N N . LYS A 1 277 ? -44.559 -5.036 62.866 1.00 95.81 277 LYS A N 1
ATOM 2226 C CA . LYS A 1 277 ? -45.932 -5.467 63.156 1.00 95.81 277 LYS A CA 1
ATOM 2227 C C . LYS A 1 277 ? -45.997 -6.243 64.471 1.00 95.81 277 LYS A C 1
ATOM 2229 O O . LYS A 1 277 ? -46.880 -5.972 65.283 1.00 95.81 277 LYS A O 1
ATOM 2234 N N . ASP A 1 278 ? -45.052 -7.149 64.700 1.00 95.25 278 ASP A N 1
ATOM 2235 C CA . ASP A 1 278 ? -44.977 -7.931 65.936 1.00 95.25 278 ASP A CA 1
ATOM 2236 C C . ASP A 1 278 ? -44.661 -7.050 67.147 1.00 95.25 278 ASP A C 1
ATOM 2238 O O . ASP A 1 278 ? -45.337 -7.147 68.170 1.00 95.25 278 ASP A O 1
ATOM 2242 N N . LYS A 1 279 ? -43.721 -6.104 67.012 1.00 95.50 279 LYS A N 1
ATOM 2243 C CA . LYS A 1 279 ? -43.432 -5.096 68.042 1.00 95.50 279 LYS A CA 1
ATOM 2244 C C . LYS A 1 279 ? -44.680 -4.288 68.406 1.00 95.50 279 LYS A C 1
ATOM 2246 O O . LYS A 1 279 ? -44.925 -4.057 69.588 1.00 95.50 279 LYS A O 1
ATOM 2251 N N . LYS A 1 280 ? -45.477 -3.871 67.414 1.00 95.75 280 LYS A N 1
ATOM 2252 C CA . LYS A 1 280 ? -46.728 -3.134 67.648 1.00 95.75 280 LYS A CA 1
ATOM 2253 C C . LYS A 1 280 ? -47.737 -3.981 68.428 1.00 95.75 280 LYS A C 1
ATOM 2255 O O . LYS A 1 280 ? -48.240 -3.517 69.445 1.00 95.75 280 LYS A O 1
ATOM 2260 N N . LYS A 1 281 ? -47.967 -5.230 68.008 1.00 95.56 281 LYS A N 1
ATOM 2261 C CA . LYS A 1 281 ? -48.866 -6.163 68.710 1.00 95.56 281 LYS A CA 1
ATOM 2262 C C . LYS A 1 281 ? -48.440 -6.408 70.155 1.00 95.56 281 LYS A C 1
ATOM 2264 O O . LYS A 1 281 ? -49.278 -6.374 71.046 1.00 95.56 281 LYS A O 1
ATOM 2269 N N . LEU A 1 282 ? -47.148 -6.641 70.393 1.00 95.75 282 LEU A N 1
ATOM 2270 C CA . LEU A 1 282 ? -46.611 -6.832 71.743 1.00 95.75 282 LEU A CA 1
ATOM 2271 C C . LEU A 1 282 ? -46.801 -5.583 72.609 1.00 95.75 282 LEU A C 1
ATOM 2273 O O . LEU A 1 282 ? -47.160 -5.703 73.775 1.00 95.75 282 LEU A O 1
ATOM 2277 N N . SER A 1 283 ? -46.615 -4.388 72.041 1.00 94.31 283 SER A N 1
ATOM 2278 C CA . SER A 1 283 ? -46.886 -3.125 72.738 1.00 94.31 283 SER A CA 1
ATOM 2279 C C . SER A 1 283 ? -48.365 -2.974 73.102 1.00 94.31 283 SER A C 1
ATOM 2281 O O . SER A 1 283 ? -48.672 -2.574 74.220 1.00 94.31 283 SER A O 1
ATOM 2283 N N . GLU A 1 284 ? -49.279 -3.300 72.185 1.00 94.50 284 GLU A N 1
ATOM 2284 C CA . GLU A 1 284 ? -50.730 -3.272 72.427 1.00 94.50 284 GLU A CA 1
ATOM 2285 C C . GLU A 1 284 ? -51.132 -4.293 73.510 1.00 94.50 284 GLU A C 1
ATOM 2287 O O . GLU A 1 284 ? -51.897 -3.972 74.418 1.00 94.50 284 GLU A O 1
ATOM 2292 N N . GLN A 1 285 ? -50.561 -5.503 73.473 1.00 94.44 285 GLN A N 1
ATOM 2293 C CA . GLN A 1 285 ? -50.761 -6.526 74.505 1.00 94.44 285 GLN A CA 1
ATOM 2294 C C . GLN A 1 285 ? -50.239 -6.077 75.874 1.00 94.44 285 GLN A C 1
ATOM 2296 O O . GLN A 1 285 ? -50.933 -6.256 76.875 1.00 94.44 285 GLN A O 1
ATOM 2301 N N . ALA A 1 286 ? -49.046 -5.478 75.926 1.00 92.50 286 ALA A N 1
ATOM 2302 C CA . ALA A 1 286 ? -48.469 -4.958 77.161 1.00 92.50 286 ALA A CA 1
ATOM 2303 C C . ALA A 1 286 ? -49.351 -3.857 77.770 1.00 92.50 286 ALA A C 1
ATOM 2305 O O . ALA A 1 286 ? -49.671 -3.935 78.953 1.00 92.50 286 ALA A O 1
ATOM 2306 N N . GLN A 1 287 ? -49.826 -2.904 76.958 1.00 94.00 287 GLN A N 1
ATOM 2307 C CA . GLN A 1 287 ? -50.744 -1.843 77.398 1.00 94.00 287 GLN A CA 1
ATOM 2308 C C . GLN A 1 287 ? -52.084 -2.397 77.898 1.00 94.00 287 GLN A C 1
ATOM 2310 O O . GLN A 1 287 ? -52.582 -1.968 78.937 1.00 94.00 287 GLN A O 1
ATOM 2315 N N . SER A 1 288 ? -52.661 -3.380 77.199 1.00 94.19 288 SER A N 1
ATOM 2316 C CA . SER A 1 288 ? -53.890 -4.046 77.647 1.00 94.19 288 SER A CA 1
ATOM 2317 C C . SER A 1 288 ? -53.691 -4.742 78.994 1.00 94.19 288 SER A C 1
ATOM 2319 O O . SER A 1 288 ? -54.547 -4.645 79.871 1.00 94.19 288 SER A O 1
ATOM 2321 N N . LYS A 1 289 ? -52.556 -5.428 79.181 1.00 94.88 289 LYS A N 1
ATOM 2322 C CA . LYS A 1 289 ? -52.244 -6.122 80.435 1.00 94.88 289 LYS A CA 1
ATOM 2323 C C . LYS A 1 289 ? -51.986 -5.149 81.583 1.00 94.88 289 LYS A C 1
ATOM 2325 O O . LYS A 1 289 ? -52.425 -5.399 82.701 1.00 94.88 289 LYS A O 1
ATOM 2330 N N . GLU A 1 290 ? -51.311 -4.039 81.308 1.00 94.62 290 GLU A N 1
ATOM 2331 C CA . GLU A 1 290 ? -51.107 -2.952 82.265 1.00 94.62 290 GLU A CA 1
ATOM 2332 C C . GLU A 1 290 ? -52.447 -2.358 82.722 1.00 94.62 290 GLU A C 1
ATOM 2334 O O . GLU A 1 290 ? -52.679 -2.223 83.923 1.00 94.62 290 GLU A O 1
ATOM 2339 N N . ALA A 1 291 ? -53.369 -2.097 81.790 1.00 93.38 291 ALA A N 1
ATOM 2340 C CA . ALA A 1 291 ? -54.713 -1.619 82.105 1.00 93.38 291 ALA A CA 1
ATOM 2341 C C . ALA A 1 291 ? -55.520 -2.628 82.946 1.00 93.38 291 ALA A C 1
ATOM 2343 O O . ALA A 1 291 ? -56.166 -2.240 83.920 1.00 93.38 291 ALA A O 1
ATOM 2344 N N . GLU A 1 292 ? -55.459 -3.925 82.616 1.00 95.56 292 GLU A N 1
ATOM 2345 C CA . GLU A 1 292 ? -56.070 -4.989 83.428 1.00 95.56 292 GLU A CA 1
ATOM 2346 C C . GLU A 1 292 ? -55.533 -4.992 84.865 1.00 95.56 292 GLU A C 1
ATOM 2348 O O . GLU A 1 292 ? -56.317 -5.019 85.816 1.00 95.56 292 GLU A O 1
ATOM 2353 N N . LEU A 1 293 ? -54.208 -4.933 85.033 1.00 94.50 293 LEU A N 1
ATOM 2354 C CA . LEU A 1 293 ? -53.567 -4.918 86.349 1.00 94.50 293 LEU A CA 1
ATOM 2355 C C . LEU A 1 293 ? -53.925 -3.657 87.143 1.00 94.50 293 LEU A C 1
ATOM 2357 O O . LEU A 1 293 ? -54.217 -3.756 88.334 1.00 94.50 293 LEU A O 1
ATOM 2361 N N . LEU A 1 294 ? -53.962 -2.485 86.502 1.00 93.62 294 LEU A N 1
ATOM 2362 C CA . LEU A 1 294 ? -54.394 -1.234 87.133 1.00 93.62 294 LEU A CA 1
ATOM 2363 C C . LEU A 1 294 ? -55.835 -1.323 87.645 1.00 93.62 294 LEU A C 1
ATOM 2365 O O . LEU A 1 294 ? -56.099 -0.955 88.791 1.00 93.62 294 LEU A O 1
ATOM 2369 N N . ASN A 1 295 ? -56.752 -1.866 86.841 1.00 93.44 295 ASN A N 1
ATOM 2370 C CA . ASN A 1 295 ? -58.137 -2.096 87.258 1.00 93.44 295 ASN A CA 1
ATOM 2371 C C . ASN A 1 295 ? -58.213 -3.072 88.442 1.00 93.44 295 ASN A C 1
ATOM 2373 O O . ASN A 1 295 ? -58.972 -2.852 89.388 1.00 93.44 295 ASN A O 1
ATOM 2377 N N . GLN A 1 296 ? -57.397 -4.128 88.431 1.00 93.75 296 GLN A N 1
ATOM 2378 C CA . GLN A 1 296 ? -57.333 -5.097 89.524 1.00 93.75 296 GLN A CA 1
ATOM 2379 C C . GLN A 1 296 ? -56.804 -4.461 90.822 1.00 93.75 296 GLN A C 1
ATOM 2381 O O . GLN A 1 296 ? -57.389 -4.668 91.886 1.00 93.75 296 GLN A O 1
ATOM 2386 N N . ILE A 1 297 ? -55.760 -3.627 90.741 1.00 93.56 297 ILE A N 1
ATOM 2387 C CA . ILE A 1 297 ? -55.229 -2.844 91.870 1.00 93.56 297 ILE A CA 1
ATOM 2388 C C . ILE A 1 297 ? -56.298 -1.894 92.419 1.00 93.56 297 ILE A C 1
ATOM 2390 O O . ILE A 1 297 ? -56.478 -1.812 93.634 1.00 93.56 297 ILE A O 1
ATOM 2394 N N . GLN A 1 298 ? -57.037 -1.194 91.553 1.00 92.31 298 GLN A N 1
ATOM 2395 C CA . GLN A 1 298 ? -58.139 -0.328 91.980 1.00 92.31 298 GLN A CA 1
ATOM 2396 C C . GLN A 1 298 ? -59.226 -1.116 92.720 1.00 92.31 298 GLN A C 1
ATOM 2398 O O . GLN A 1 298 ? -59.652 -0.698 93.798 1.00 92.31 298 GLN A O 1
ATOM 2403 N N . GLY A 1 299 ? -59.630 -2.276 92.193 1.00 93.12 299 GLY A N 1
ATOM 2404 C CA . GLY A 1 299 ? -60.588 -3.168 92.850 1.00 93.12 299 GLY A CA 1
ATOM 2405 C C . GLY A 1 299 ? -60.116 -3.614 94.238 1.00 93.12 299 GLY A C 1
ATOM 2406 O O . GLY A 1 299 ? -60.862 -3.500 95.214 1.00 93.12 299 GLY A O 1
ATOM 2407 N N . LEU A 1 300 ? -58.853 -4.034 94.355 1.00 93.81 300 LEU A N 1
ATOM 2408 C CA . LEU A 1 300 ? -58.236 -4.400 95.633 1.00 93.81 300 LEU A CA 1
ATOM 2409 C C . LEU A 1 300 ? -58.173 -3.216 96.609 1.00 93.81 300 LEU A C 1
ATOM 2411 O O . LEU A 1 300 ? -58.464 -3.386 97.791 1.00 93.81 300 LEU A O 1
ATOM 2415 N N . ASN A 1 301 ? -57.859 -2.006 96.141 1.00 92.38 301 ASN A N 1
ATOM 2416 C CA . ASN A 1 301 ? -57.841 -0.800 96.975 1.00 92.38 301 ASN A CA 1
ATOM 2417 C C . ASN A 1 301 ? -59.229 -0.449 97.529 1.00 92.38 301 ASN A C 1
ATOM 2419 O O . ASN A 1 301 ? -59.354 -0.098 98.706 1.00 92.38 301 ASN A O 1
ATOM 2423 N N . ILE A 1 302 ? -60.284 -0.577 96.718 1.00 92.31 302 ILE A N 1
ATOM 2424 C CA . ILE A 1 302 ? -61.672 -0.406 97.175 1.00 92.31 302 ILE A CA 1
ATOM 2425 C C . ILE A 1 302 ? -61.994 -1.444 98.253 1.00 92.31 302 ILE A C 1
ATOM 2427 O O . ILE A 1 302 ? -62.517 -1.096 99.316 1.00 92.31 302 ILE A O 1
ATOM 2431 N N . GLN A 1 303 ? -61.638 -2.708 98.016 1.00 91.50 303 GLN A N 1
ATOM 2432 C CA . GLN A 1 303 ? -61.849 -3.787 98.977 1.00 91.50 303 GLN A CA 1
ATOM 2433 C C . GLN A 1 303 ? -61.111 -3.519 100.297 1.00 91.50 303 GLN A C 1
ATOM 2435 O O . GLN A 1 303 ? -61.710 -3.629 101.366 1.00 91.50 303 GLN A O 1
ATOM 2440 N N . ASN A 1 304 ? -59.851 -3.085 100.236 1.00 92.94 304 ASN A N 1
ATOM 2441 C CA . ASN A 1 304 ? -59.044 -2.757 101.410 1.00 92.94 304 ASN A CA 1
ATOM 2442 C C . ASN A 1 304 ? -59.613 -1.552 102.185 1.00 92.94 304 ASN A C 1
ATOM 2444 O O . ASN A 1 304 ? -59.669 -1.555 103.416 1.00 92.94 304 ASN A O 1
ATOM 2448 N N . THR A 1 305 ? -60.136 -0.548 101.474 1.00 91.44 305 THR A N 1
ATOM 2449 C CA . THR A 1 305 ? -60.832 0.603 102.077 1.00 91.44 305 THR A CA 1
ATOM 2450 C C . THR A 1 305 ? -62.087 0.158 102.831 1.00 91.44 305 THR A C 1
ATOM 2452 O O . THR A 1 305 ? -62.339 0.605 103.952 1.00 91.44 305 THR A O 1
ATOM 2455 N N . ASN A 1 306 ? -62.868 -0.752 102.246 1.00 92.38 306 ASN A N 1
ATOM 2456 C CA . ASN A 1 306 ? -64.063 -1.305 102.881 1.00 92.38 306 ASN A CA 1
ATOM 2457 C C . ASN A 1 306 ? -63.718 -2.140 104.119 1.00 92.38 306 ASN A C 1
ATOM 2459 O O . ASN A 1 306 ? -64.343 -1.954 105.162 1.00 92.38 306 ASN A O 1
ATOM 2463 N N . LEU A 1 307 ? -62.694 -2.994 104.040 1.00 92.50 307 LEU A N 1
ATOM 2464 C CA . LEU A 1 307 ? -62.189 -3.753 105.189 1.00 92.50 307 LEU A CA 1
ATOM 2465 C C . LEU A 1 307 ? -61.689 -2.827 106.304 1.00 92.50 307 LEU A C 1
ATOM 2467 O O . LEU A 1 307 ? -62.001 -3.050 107.470 1.00 92.50 307 LEU A O 1
ATOM 2471 N N . THR A 1 308 ? -60.991 -1.742 105.961 1.00 91.44 308 THR A N 1
ATOM 2472 C CA . THR A 1 308 ? -60.544 -0.728 106.930 1.00 91.44 308 THR A CA 1
ATOM 2473 C C . THR A 1 308 ? -61.733 -0.078 107.644 1.00 91.44 308 THR A C 1
ATOM 2475 O O . THR A 1 308 ? -61.738 0.024 108.872 1.00 91.44 308 THR A O 1
ATOM 2478 N N . LYS A 1 309 ? -62.786 0.304 106.903 1.00 90.75 309 LYS A N 1
ATOM 2479 C CA . LYS A 1 309 ? -64.033 0.838 107.484 1.00 90.75 309 LYS A CA 1
ATOM 2480 C C . LYS A 1 309 ? -64.718 -0.179 108.400 1.00 90.75 309 LYS A C 1
ATOM 2482 O O . LYS A 1 309 ? -65.134 0.182 109.499 1.00 90.75 309 LYS A O 1
ATOM 2487 N N . GLN A 1 310 ? -64.812 -1.441 107.977 1.00 90.00 310 GLN A N 1
ATOM 2488 C CA . GLN A 1 310 ? -65.379 -2.521 108.791 1.00 90.00 310 GLN A CA 1
ATOM 2489 C C . GLN A 1 310 ? -64.572 -2.742 110.075 1.00 90.00 310 GLN A C 1
ATOM 2491 O O . GLN A 1 310 ? -65.151 -2.806 111.156 1.00 90.00 310 GLN A O 1
ATOM 2496 N N . SER A 1 311 ? -63.242 -2.785 109.980 1.00 87.81 311 SER A N 1
ATOM 2497 C CA . SER A 1 311 ? -62.351 -2.903 111.135 1.00 87.81 311 SER A CA 1
ATOM 2498 C C . SER A 1 311 ? -62.527 -1.736 112.111 1.00 87.81 311 SER A C 1
ATOM 2500 O O . SER A 1 311 ? -62.545 -1.953 113.322 1.00 87.81 311 SER A O 1
ATOM 2502 N N . ALA A 1 312 ? -62.681 -0.503 111.617 1.00 88.38 312 ALA A N 1
ATOM 2503 C CA . ALA A 1 312 ? -62.940 0.665 112.458 1.00 88.38 312 ALA A CA 1
ATOM 2504 C C . ALA A 1 312 ? -64.302 0.572 113.169 1.00 88.38 312 ALA A C 1
ATOM 2506 O O . ALA A 1 312 ? -64.382 0.807 114.374 1.00 88.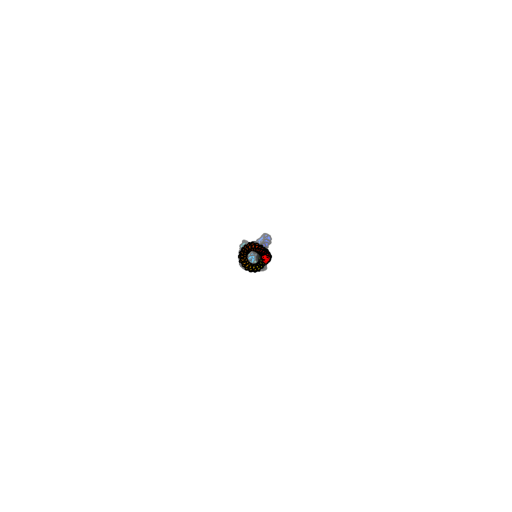38 312 ALA A O 1
ATOM 2507 N N . ALA A 1 313 ? -65.355 0.167 112.453 1.00 87.81 313 ALA A N 1
ATOM 2508 C CA . ALA A 1 313 ? -66.682 -0.041 113.030 1.00 87.81 313 ALA A CA 1
ATOM 2509 C C . ALA A 1 313 ? -66.671 -1.129 114.117 1.00 87.81 313 ALA A C 1
ATOM 2511 O O . ALA A 1 313 ? -67.219 -0.925 115.199 1.00 87.81 313 ALA A O 1
ATOM 2512 N N . LEU A 1 314 ? -65.992 -2.253 113.866 1.00 89.75 314 LEU A N 1
ATOM 2513 C CA . LEU A 1 314 ? -65.811 -3.321 114.850 1.00 89.75 314 LEU A CA 1
ATOM 2514 C C . LEU A 1 314 ? -65.044 -2.838 116.085 1.00 89.75 314 LEU A C 1
ATOM 2516 O O . LEU A 1 314 ? -65.414 -3.194 117.201 1.00 89.75 314 LEU A O 1
ATOM 2520 N N . LYS A 1 315 ? -64.018 -1.996 115.911 1.00 90.94 315 LYS A N 1
ATOM 2521 C CA . LYS A 1 315 ? -63.269 -1.400 117.025 1.00 90.94 315 LYS A CA 1
ATOM 2522 C C . LYS A 1 315 ? -64.159 -0.515 117.902 1.00 90.94 315 LYS A C 1
ATOM 2524 O O . LYS A 1 315 ? -64.156 -0.690 119.117 1.00 90.94 315 LYS A O 1
ATOM 2529 N N . ILE A 1 316 ? -64.974 0.354 117.298 1.00 89.06 316 ILE A N 1
ATOM 2530 C CA . ILE A 1 316 ? -65.968 1.174 118.018 1.00 89.06 316 ILE A CA 1
ATOM 2531 C C . ILE A 1 316 ? -66.957 0.277 118.774 1.00 89.06 316 ILE A C 1
ATOM 2533 O O . ILE A 1 316 ? -67.279 0.534 119.932 1.00 89.06 316 ILE A O 1
ATOM 2537 N N . LEU A 1 317 ? -67.428 -0.800 118.141 1.00 88.56 317 LEU A N 1
ATOM 2538 C CA . LEU A 1 317 ? -68.378 -1.733 118.747 1.00 88.56 317 LEU A CA 1
ATOM 2539 C C . LEU A 1 317 ? -67.761 -2.489 119.936 1.00 88.56 317 LEU A C 1
ATOM 2541 O O . LEU A 1 317 ? -68.416 -2.663 120.963 1.00 88.56 317 LEU A O 1
ATOM 2545 N N . ALA A 1 318 ? -66.488 -2.879 119.830 1.00 85.44 318 ALA A N 1
ATOM 2546 C CA . ALA A 1 318 ? -65.726 -3.487 120.917 1.00 85.44 318 ALA A CA 1
ATOM 2547 C C . ALA A 1 318 ? -65.492 -2.508 122.080 1.00 85.44 318 ALA A C 1
ATOM 2549 O O . ALA A 1 318 ? -65.662 -2.885 123.240 1.00 85.44 318 ALA A O 1
ATOM 2550 N N . GLU A 1 319 ? -65.155 -1.246 121.794 1.00 86.19 319 GLU A N 1
ATOM 2551 C CA . GLU A 1 319 ? -65.019 -0.187 122.803 1.00 86.19 319 GLU A CA 1
ATOM 2552 C C . GLU A 1 319 ? -66.350 0.093 123.510 1.00 86.19 319 GLU A C 1
ATOM 2554 O O . GLU A 1 319 ? -66.388 0.142 124.741 1.00 86.19 319 GLU A O 1
ATOM 2559 N N . LYS A 1 320 ? -67.456 0.170 122.758 1.00 89.44 320 LYS A N 1
ATOM 2560 C CA . LYS A 1 320 ? -68.808 0.287 123.316 1.00 89.44 320 LYS A CA 1
ATOM 2561 C C . LYS A 1 320 ? -69.137 -0.897 124.219 1.00 89.44 320 LYS A C 1
ATOM 2563 O O . LYS A 1 320 ? -69.534 -0.694 125.358 1.00 89.44 320 LYS A O 1
ATOM 2568 N N . ARG A 1 321 ? -68.889 -2.133 123.773 1.00 88.88 321 ARG A N 1
ATOM 2569 C CA . ARG A 1 321 ? -69.144 -3.328 124.590 1.00 88.88 321 ARG A CA 1
ATOM 2570 C C . ARG A 1 321 ? -68.294 -3.354 125.860 1.00 88.88 321 ARG A C 1
ATOM 2572 O O . ARG A 1 321 ? -68.774 -3.792 126.901 1.00 88.88 321 ARG A O 1
ATOM 2579 N N . LYS A 1 322 ? -67.047 -2.877 125.796 1.00 88.38 322 LYS A N 1
ATOM 2580 C CA . LYS A 1 322 ? -66.171 -2.716 126.965 1.00 88.38 322 LYS A CA 1
ATOM 2581 C C . LYS A 1 322 ? -66.734 -1.684 127.950 1.00 88.38 322 LYS A C 1
ATOM 2583 O O . LYS A 1 322 ? -66.677 -1.927 129.154 1.00 88.38 322 LYS A O 1
ATOM 2588 N N . ALA A 1 323 ? -67.290 -0.575 127.458 1.00 83.19 323 ALA A N 1
ATOM 2589 C CA . ALA A 1 323 ? -67.972 0.426 128.278 1.00 83.19 323 ALA A CA 1
ATOM 2590 C C . ALA A 1 323 ? -69.269 -0.120 128.902 1.00 83.19 323 ALA A C 1
ATOM 2592 O O . ALA A 1 323 ? -69.453 0.015 130.111 1.00 83.19 323 ALA A O 1
ATOM 2593 N N . ASP A 1 324 ? -70.103 -0.812 128.119 1.00 84.94 324 ASP A N 1
ATOM 2594 C CA . ASP A 1 324 ? -71.330 -1.469 128.589 1.00 84.94 324 ASP A CA 1
ATOM 2595 C C . ASP A 1 324 ? -71.011 -2.493 129.690 1.00 84.94 324 ASP A C 1
ATOM 2597 O O . ASP A 1 324 ? -71.627 -2.483 130.751 1.00 84.94 324 ASP A O 1
ATOM 2601 N N . LEU A 1 325 ? -69.985 -3.332 129.491 1.00 86.25 325 LEU A N 1
ATOM 2602 C CA . LEU A 1 325 ? -69.515 -4.288 130.499 1.00 86.25 325 LEU A CA 1
ATOM 2603 C C . LEU A 1 325 ? -69.002 -3.593 131.764 1.00 86.25 325 LEU A C 1
ATOM 2605 O O . LEU A 1 325 ? -69.208 -4.106 132.861 1.00 86.25 325 LEU A O 1
ATOM 2609 N N . ALA A 1 326 ? -68.325 -2.447 131.646 1.00 81.06 326 ALA A N 1
ATOM 2610 C CA . ALA A 1 326 ? -67.869 -1.676 132.801 1.00 81.06 326 ALA A CA 1
ATOM 2611 C C . ALA A 1 326 ? -69.047 -1.074 133.587 1.00 81.06 326 ALA A C 1
ATOM 2613 O O . ALA A 1 326 ? -69.043 -1.141 134.819 1.00 81.06 326 ALA A O 1
ATOM 2614 N N . GLN A 1 327 ? -70.063 -0.550 132.892 1.00 81.50 327 GLN A N 1
ATOM 2615 C CA . GLN A 1 327 ? -71.317 -0.096 133.499 1.00 81.50 327 GLN A CA 1
ATOM 2616 C C . GLN A 1 327 ? -72.058 -1.244 134.180 1.00 81.50 327 GLN A C 1
ATOM 2618 O O . GLN A 1 327 ? -72.473 -1.101 135.325 1.00 81.50 327 GLN A O 1
ATOM 2623 N N . GLU A 1 328 ? -72.172 -2.399 133.527 1.00 81.31 328 GLU A N 1
ATOM 2624 C CA . GLU A 1 328 ? -72.797 -3.597 134.089 1.00 81.31 328 GLU A CA 1
ATOM 2625 C C . GLU A 1 328 ? -72.048 -4.069 135.345 1.00 81.31 328 GLU A C 1
ATOM 2627 O O . GLU A 1 328 ? -72.663 -4.334 136.379 1.00 81.31 328 GLU A 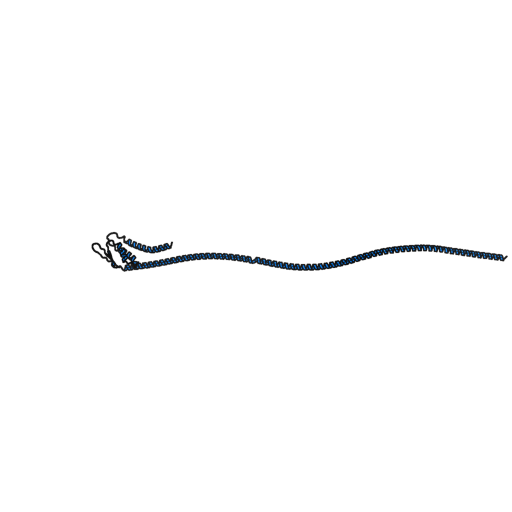O 1
ATOM 2632 N N . LYS A 1 329 ? -70.707 -4.064 135.318 1.00 83.44 329 LYS A N 1
ATOM 2633 C CA . LYS A 1 329 ? -69.870 -4.345 136.495 1.00 83.44 329 LYS A CA 1
ATOM 2634 C C . LYS A 1 329 ? -70.129 -3.351 137.626 1.00 83.44 329 LYS A C 1
ATOM 2636 O O . LYS A 1 329 ? -70.264 -3.768 138.773 1.00 83.44 329 LYS A O 1
ATOM 2641 N N . GLN A 1 330 ? -70.207 -2.051 137.335 1.00 79.44 330 GLN A N 1
ATOM 2642 C CA . GLN A 1 330 ? -70.521 -1.026 138.335 1.00 79.44 330 GLN A CA 1
ATOM 2643 C C . GLN A 1 330 ? -71.939 -1.175 138.892 1.00 79.44 330 GLN A C 1
ATOM 2645 O O . GLN A 1 330 ? -72.119 -1.063 140.103 1.00 79.44 330 GLN A O 1
ATOM 2650 N N . ALA A 1 331 ? -72.923 -1.476 138.044 1.00 76.81 331 ALA A N 1
ATOM 2651 C CA . ALA A 1 331 ? -74.299 -1.731 138.447 1.00 76.81 331 ALA A CA 1
ATOM 2652 C C . ALA A 1 331 ? -74.377 -2.951 139.371 1.00 76.81 331 ALA A C 1
ATOM 2654 O O . ALA A 1 331 ? -74.986 -2.866 140.434 1.00 76.81 331 ALA A O 1
ATOM 2655 N N . LEU A 1 332 ? -73.685 -4.044 139.037 1.00 78.69 332 LEU A N 1
ATOM 2656 C CA . LEU A 1 332 ? -73.571 -5.231 139.887 1.00 78.69 332 LEU A CA 1
ATOM 2657 C C . LEU A 1 332 ? -72.860 -4.930 141.212 1.00 78.69 332 LEU A C 1
ATOM 2659 O O . LEU A 1 332 ? -73.325 -5.377 142.258 1.00 78.69 332 LEU A O 1
ATOM 2663 N N . ILE A 1 333 ? -71.783 -4.136 141.204 1.00 78.81 333 ILE A N 1
ATOM 2664 C CA . ILE A 1 333 ? -71.107 -3.675 142.429 1.00 78.81 333 ILE A CA 1
ATOM 2665 C C . ILE A 1 333 ? -72.054 -2.822 143.282 1.00 78.81 333 ILE A C 1
ATOM 2667 O O . ILE A 1 333 ? -72.099 -3.001 144.497 1.00 78.81 333 ILE A O 1
ATOM 2671 N N . ALA A 1 334 ? -72.828 -1.917 142.683 1.00 76.88 334 ALA A N 1
ATOM 2672 C CA . ALA A 1 334 ? -73.813 -1.099 143.388 1.00 76.88 334 ALA A CA 1
ATOM 2673 C C . ALA A 1 334 ? -74.939 -1.958 143.984 1.00 76.88 334 ALA A C 1
ATOM 2675 O O . ALA A 1 334 ? -75.324 -1.758 145.135 1.00 76.88 334 ALA A O 1
ATOM 2676 N N . LEU A 1 335 ? -75.410 -2.968 143.249 1.00 77.38 335 LEU A N 1
ATOM 2677 C CA . LEU A 1 335 ? -76.394 -3.949 143.713 1.00 77.38 335 LEU A CA 1
ATOM 2678 C C . LEU A 1 335 ? -75.843 -4.806 144.858 1.00 77.38 335 LEU A C 1
ATOM 2680 O O . LEU A 1 335 ? -76.546 -5.048 145.837 1.00 77.38 335 LEU A O 1
ATOM 2684 N N . ALA A 1 336 ? -74.578 -5.222 144.774 1.00 73.25 336 ALA A N 1
ATOM 2685 C CA . ALA A 1 336 ? -73.883 -5.940 145.836 1.00 73.25 336 ALA A CA 1
ATOM 2686 C C . ALA A 1 336 ? -73.708 -5.063 147.084 1.00 73.25 336 ALA A C 1
ATOM 2688 O O . ALA A 1 336 ? -74.029 -5.511 148.182 1.00 73.25 336 ALA A O 1
ATOM 2689 N N . LYS A 1 337 ? -73.296 -3.797 146.930 1.00 77.00 337 LYS A N 1
ATOM 2690 C CA . LYS A 1 337 ? -73.237 -2.816 148.027 1.00 77.00 337 LYS A CA 1
ATOM 2691 C C . LYS A 1 337 ? -74.608 -2.608 148.666 1.00 77.00 337 LYS A C 1
ATOM 2693 O O . LYS A 1 337 ? -74.703 -2.645 149.886 1.00 77.00 337 LYS A O 1
ATOM 2698 N N . LYS A 1 338 ? -75.669 -2.470 147.866 1.00 77.25 338 LYS A N 1
ATOM 2699 C CA . LYS A 1 338 ? -77.051 -2.353 148.352 1.00 77.25 338 LYS A CA 1
ATOM 2700 C C . LYS A 1 338 ? -77.506 -3.616 149.087 1.00 77.25 338 LYS A C 1
ATOM 2702 O O . LYS A 1 338 ? -78.099 -3.513 150.148 1.00 77.25 338 LYS A O 1
ATOM 2707 N N . LYS A 1 339 ? -77.170 -4.814 148.594 1.00 74.31 339 LYS A N 1
ATOM 2708 C CA . LYS A 1 339 ? -77.431 -6.075 149.311 1.00 74.31 339 LYS A CA 1
ATOM 2709 C C . LYS A 1 339 ? -76.663 -6.165 150.632 1.00 74.31 339 LYS A C 1
ATOM 2711 O O . LYS A 1 339 ? -77.238 -6.618 151.613 1.00 74.31 339 LYS A O 1
ATOM 2716 N N . ILE A 1 340 ? -75.399 -5.739 150.675 1.00 74.44 340 ILE A N 1
ATOM 2717 C CA . ILE A 1 340 ? -74.598 -5.689 151.910 1.00 74.44 340 ILE A CA 1
ATOM 2718 C C . ILE A 1 340 ? -75.210 -4.695 152.903 1.00 74.44 340 ILE A C 1
ATOM 2720 O O . ILE A 1 340 ? -75.349 -5.031 154.073 1.00 74.44 340 ILE A O 1
ATOM 2724 N N . GLN A 1 341 ? -75.615 -3.514 152.433 1.00 72.56 341 GLN A N 1
ATOM 2725 C CA . GLN A 1 341 ? -76.296 -2.492 153.227 1.00 72.56 341 GLN A CA 1
ATOM 2726 C C . GLN A 1 341 ? -77.611 -3.029 153.806 1.00 72.56 341 GLN A C 1
ATOM 2728 O O . GLN A 1 341 ? -77.779 -3.027 155.019 1.00 72.56 341 GLN A O 1
ATOM 2733 N N . ASN A 1 342 ? -78.473 -3.609 152.965 1.00 73.00 342 ASN A N 1
ATOM 2734 C CA . ASN A 1 342 ? -79.721 -4.233 153.400 1.00 73.00 342 ASN A CA 1
ATOM 2735 C C . ASN A 1 342 ? -79.472 -5.358 154.412 1.00 73.00 342 ASN A C 1
ATOM 2737 O O . ASN A 1 342 ? -80.249 -5.501 155.348 1.00 73.00 342 ASN A O 1
ATOM 2741 N N . LYS A 1 343 ? -78.399 -6.149 154.247 1.00 69.62 343 LYS A N 1
ATOM 2742 C CA . LYS A 1 343 ? -78.004 -7.205 155.195 1.00 69.62 343 LYS A CA 1
ATOM 2743 C C . LYS A 1 343 ? -77.560 -6.617 156.538 1.00 69.62 343 LYS A C 1
ATOM 2745 O O . LYS A 1 343 ? -77.904 -7.160 157.577 1.00 69.62 343 LYS A O 1
ATOM 2750 N N . LYS A 1 344 ? -76.843 -5.490 156.519 1.00 67.19 344 LYS A N 1
ATOM 2751 C CA . LYS A 1 344 ? -76.472 -4.717 157.715 1.00 67.19 344 LYS A CA 1
ATOM 2752 C C . LYS A 1 344 ? -77.706 -4.178 158.440 1.00 67.19 344 LYS A C 1
ATOM 2754 O O . LYS A 1 344 ? -77.804 -4.332 159.649 1.00 67.19 344 LYS A O 1
ATOM 2759 N N . GLU A 1 345 ? -78.656 -3.619 157.696 1.00 65.50 345 GLU A N 1
ATOM 2760 C CA . GLU A 1 345 ? -79.929 -3.116 158.224 1.00 65.50 345 GLU A CA 1
ATOM 2761 C C . GLU A 1 345 ? -80.797 -4.251 158.787 1.00 65.50 345 GLU A C 1
ATOM 2763 O O . GLU A 1 345 ? -81.383 -4.098 159.853 1.00 65.50 345 GLU A O 1
ATOM 2768 N N . THR A 1 346 ? -80.817 -5.428 158.147 1.00 61.44 346 THR A N 1
ATOM 2769 C CA . THR A 1 346 ? -81.505 -6.610 158.703 1.00 61.44 346 THR A CA 1
ATOM 2770 C C . THR A 1 346 ? -80.809 -7.161 159.940 1.00 61.44 346 THR A C 1
ATOM 2772 O O . THR A 1 346 ? -81.501 -7.577 160.860 1.00 61.44 346 THR A O 1
ATOM 2775 N N . SER A 1 347 ? -79.474 -7.146 160.008 1.00 59.12 347 SER A N 1
ATOM 2776 C CA . SER A 1 347 ? -78.736 -7.515 161.223 1.00 59.12 347 SER A CA 1
ATOM 2777 C C . SER A 1 347 ? -78.995 -6.542 162.377 1.00 59.12 347 SER A C 1
ATOM 2779 O O . SER A 1 347 ? -79.190 -6.995 163.497 1.00 59.12 347 SER A O 1
ATOM 2781 N N . GLN A 1 348 ? -79.087 -5.236 162.103 1.00 59.31 348 GLN A N 1
ATOM 2782 C CA . GLN A 1 348 ? -79.452 -4.224 163.104 1.00 59.31 348 GLN A CA 1
ATOM 2783 C C . GLN A 1 348 ? -80.908 -4.361 163.574 1.00 59.31 348 GLN A C 1
ATOM 2785 O O . GLN A 1 348 ? -81.183 -4.235 164.763 1.00 59.31 348 GLN A O 1
ATOM 2790 N N . LEU A 1 349 ? -81.839 -4.674 162.666 1.00 57.66 349 LEU A N 1
ATOM 2791 C CA . LEU A 1 349 ? -83.230 -4.987 163.016 1.00 57.66 349 LEU A CA 1
ATOM 2792 C C . LEU A 1 349 ? -83.345 -6.287 163.830 1.00 57.66 349 LEU A C 1
ATOM 2794 O O . LEU A 1 349 ? -84.178 -6.365 164.729 1.00 57.66 349 LEU A O 1
ATOM 2798 N N . LEU A 1 350 ? -82.508 -7.294 163.552 1.00 55.84 350 LEU A N 1
ATOM 2799 C CA . LEU A 1 350 ? -82.475 -8.540 164.325 1.00 55.84 350 LEU A CA 1
ATOM 2800 C C . LEU A 1 350 ? -81.943 -8.320 165.749 1.00 55.84 350 LEU A C 1
ATOM 2802 O O . LEU A 1 350 ? -82.501 -8.879 166.688 1.00 55.84 350 LEU A O 1
ATOM 2806 N N . GLU A 1 351 ? -80.910 -7.487 165.918 1.00 56.62 351 GLU A N 1
ATOM 2807 C CA . GLU A 1 351 ? -80.404 -7.091 167.242 1.00 56.62 351 GLU A CA 1
ATOM 2808 C C . GLU A 1 351 ? -81.454 -6.313 168.049 1.00 56.62 351 GLU A C 1
ATOM 2810 O O . GLU A 1 351 ? -81.560 -6.504 169.258 1.00 56.62 351 GLU A O 1
ATOM 2815 N N . GLN A 1 352 ? -82.284 -5.493 167.395 1.00 55.75 352 GLN A N 1
ATOM 2816 C CA . GLN A 1 352 ? -83.390 -4.787 168.056 1.00 55.75 352 GLN A CA 1
ATOM 2817 C C . GLN A 1 352 ? -84.538 -5.718 168.482 1.00 55.75 352 GLN A C 1
ATOM 2819 O O . GLN A 1 352 ? -85.187 -5.455 169.491 1.00 55.75 352 GLN A O 1
ATOM 2824 N N . LEU A 1 353 ? -84.774 -6.815 167.755 1.00 53.75 353 LEU A N 1
ATOM 2825 C CA . LEU A 1 353 ? -85.833 -7.787 168.055 1.00 53.75 353 LEU A CA 1
ATOM 2826 C C . LEU A 1 353 ? -85.447 -8.828 169.119 1.00 53.75 353 LEU A C 1
ATOM 2828 O O . LEU A 1 353 ? -86.336 -9.455 169.678 1.00 53.75 353 LEU A O 1
ATOM 2832 N N . GLN A 1 354 ? -84.155 -9.018 169.412 1.00 52.81 354 GLN A N 1
ATOM 2833 C CA . GLN A 1 354 ? -83.678 -9.973 170.429 1.00 52.81 354 GLN A CA 1
ATOM 2834 C C . GLN A 1 354 ? -83.552 -9.379 171.844 1.00 52.81 354 GLN A C 1
ATOM 2836 O O . GLN A 1 354 ? -83.251 -10.109 172.786 1.00 52.81 354 GLN A O 1
ATOM 2841 N N . ALA A 1 355 ? -83.791 -8.074 172.001 1.00 49.19 355 ALA A N 1
ATOM 2842 C CA . ALA A 1 355 ? -83.864 -7.392 173.297 1.00 49.19 355 ALA A CA 1
ATOM 2843 C C . ALA A 1 355 ? -85.313 -7.177 173.794 1.00 49.19 355 ALA A C 1
ATOM 2845 O O . ALA A 1 355 ? -85.523 -6.474 174.783 1.00 49.19 355 ALA A O 1
ATOM 2846 N N . SER A 1 356 ? -86.295 -7.763 173.096 1.00 47.75 356 SER A N 1
ATOM 2847 C CA . SER A 1 356 ? -87.725 -7.832 173.451 1.00 47.75 356 SER A CA 1
ATOM 2848 C C . SER A 1 356 ? -88.098 -9.276 173.758 1.00 47.75 356 SER A C 1
ATOM 2850 O O . SER A 1 356 ? -88.989 -9.479 174.610 1.00 47.75 356 SER A O 1
#

Solvent-accessible surface area (backbone atoms only — not comparable to full-atom values): 20110 Å² total; per-residue (Å²): 120,66,70,65,49,53,54,51,50,57,53,46,62,66,46,45,62,57,51,52,49,50,51,53,49,51,54,60,55,54,73,66,64,79,80,74,81,86,86,79,100,63,90,59,73,71,64,53,56,63,51,50,55,59,55,52,66,61,54,72,76,40,98,82,61,59,65,71,60,59,58,59,64,62,52,74,78,72,64,86,79,71,58,55,74,50,76,77,52,104,76,34,63,36,56,48,67,67,60,103,83,66,80,83,70,81,66,71,65,77,73,77,59,66,67,56,65,49,50,51,51,53,51,51,49,52,50,50,53,53,48,52,53,51,50,51,52,52,50,50,52,51,51,52,51,50,52,51,56,50,52,52,53,51,50,53,51,51,52,53,52,49,53,52,50,51,52,51,48,51,55,48,52,53,50,51,53,52,49,52,52,52,49,53,54,52,52,52,52,50,51,68,75,67,59,57,68,68,55,51,51,51,50,51,53,52,50,52,51,51,53,50,50,53,50,49,56,51,50,52,53,51,48,51,54,51,50,51,54,49,55,54,50,53,54,49,51,55,51,51,54,51,51,53,52,50,54,50,53,51,51,54,51,52,52,52,52,52,53,51,50,51,53,51,50,52,53,52,52,52,50,50,54,50,53,52,53,52,53,50,51,51,51,54,51,50,52,54,52,50,52,52,50,52,54,50,52,51,53,50,50,53,50,52,52,50,50,52,52,51,52,50,53,51,48,54,51,51,52,49,51,53,50,52,51,50,50,51,51,49,51,50,50,51,50,50,51,50,51,52,47,52,49,51,52,49,52,53,53,49,58,62,61,73,77,110

Organism: NCBI:txid1051890

Radius of gyration: 118.93 Å; Cα contacts (8 Å, |Δi|>4): 43; chains: 1; bounding box: 180×55×344 Å